Protein AF-A0A9W6SZP9-F1 (afdb_monomer)

Radius of gyration: 27.6 Å; Cα contacts (8 Å, |Δi|>4): 230; chains: 1; bounding box: 62×74×71 Å

Structure (mmCIF, N/CA/C/O backbone):
data_AF-A0A9W6SZP9-F1
#
_entry.id   AF-A0A9W6SZP9-F1
#
loop_
_atom_site.group_PDB
_atom_site.id
_atom_site.type_symbol
_atom_site.label_atom_id
_atom_site.label_alt_id
_atom_site.label_comp_id
_atom_site.label_asym_id
_atom_site.label_entity_id
_atom_site.label_seq_id
_atom_site.pdbx_PDB_ins_code
_atom_site.Cartn_x
_atom_site.Cartn_y
_atom_site.Cartn_z
_atom_site.occupancy
_atom_site.B_iso_or_equiv
_atom_site.auth_seq_id
_atom_site.auth_comp_id
_atom_site.auth_asym_id
_atom_site.auth_atom_id
_atom_site.pdbx_PDB_model_num
ATOM 1 N N . MET A 1 1 ? 2.655 -2.616 3.407 1.00 93.25 1 MET A N 1
ATOM 2 C CA . MET A 1 1 ? 1.752 -3.014 2.283 1.00 93.25 1 MET A CA 1
ATOM 3 C C . MET A 1 1 ? 2.328 -4.149 1.434 1.00 93.25 1 MET A C 1
ATOM 5 O O . MET A 1 1 ? 1.571 -4.906 0.833 1.00 93.25 1 MET A O 1
ATOM 9 N N . ASP A 1 2 ? 3.652 -4.291 1.386 1.00 94.38 2 ASP A N 1
ATOM 10 C CA . ASP A 1 2 ? 4.351 -5.118 0.396 1.00 94.38 2 ASP A CA 1
ATOM 11 C C . ASP A 1 2 ? 3.980 -6.604 0.374 1.00 94.38 2 ASP A C 1
ATOM 13 O O . ASP A 1 2 ? 3.952 -7.197 -0.705 1.00 94.38 2 ASP A O 1
ATOM 17 N N . GLY A 1 3 ? 3.631 -7.203 1.515 1.00 96.44 3 GLY A N 1
ATOM 18 C CA . GLY A 1 3 ? 3.185 -8.600 1.574 1.00 96.44 3 GLY A CA 1
ATOM 19 C C . GLY A 1 3 ? 1.897 -8.901 0.799 1.00 96.44 3 GLY A C 1
ATOM 20 O O . GLY A 1 3 ? 1.572 -10.066 0.590 1.00 96.44 3 GLY A O 1
ATOM 21 N N . PHE A 1 4 ? 1.187 -7.871 0.334 1.00 97.12 4 PHE A N 1
ATOM 22 C CA . PHE A 1 4 ? -0.009 -7.994 -0.498 1.00 97.12 4 PHE A CA 1
ATOM 23 C C . PHE A 1 4 ? 0.261 -7.807 -1.996 1.00 97.12 4 PHE A C 1
ATOM 25 O O . PHE A 1 4 ? -0.687 -7.738 -2.775 1.00 97.12 4 PHE A O 1
ATOM 32 N N . HIS A 1 5 ? 1.521 -7.738 -2.442 1.00 97.69 5 HIS A N 1
ATOM 33 C CA . HIS A 1 5 ? 1.815 -7.893 -3.870 1.00 97.69 5 HIS A CA 1
ATOM 34 C C . HIS A 1 5 ? 1.239 -9.214 -4.379 1.00 97.69 5 HIS A C 1
ATOM 36 O O . HIS A 1 5 ? 1.388 -10.256 -3.741 1.00 97.69 5 HIS A O 1
ATOM 42 N N . LEU A 1 6 ? 0.663 -9.206 -5.578 1.00 97.69 6 LEU A N 1
ATOM 43 C CA . LEU A 1 6 ? 0.279 -10.450 -6.228 1.00 97.69 6 LEU A CA 1
ATOM 44 C C . LEU A 1 6 ? 1.537 -11.297 -6.497 1.00 97.69 6 LEU A C 1
ATOM 46 O O . LEU A 1 6 ? 2.568 -10.754 -6.930 1.00 97.69 6 LEU A O 1
ATOM 50 N N . PRO A 1 7 ? 1.483 -12.622 -6.262 1.00 97.12 7 PRO A N 1
ATOM 51 C CA . PRO A 1 7 ? 2.589 -13.507 -6.595 1.00 97.12 7 PRO A CA 1
ATOM 52 C C . PRO A 1 7 ? 2.916 -13.460 -8.090 1.00 97.12 7 PRO A C 1
ATOM 54 O O . PRO A 1 7 ? 2.013 -13.350 -8.924 1.00 97.12 7 PRO A O 1
ATOM 57 N N . ILE A 1 8 ? 4.182 -13.655 -8.465 1.00 96.56 8 ILE A N 1
ATOM 58 C CA . ILE A 1 8 ? 4.605 -13.741 -9.873 1.00 96.56 8 ILE A CA 1
ATOM 59 C C . ILE A 1 8 ? 3.805 -14.822 -10.613 1.00 96.56 8 ILE A C 1
ATOM 61 O O . ILE A 1 8 ? 3.437 -14.646 -11.774 1.00 96.56 8 ILE A O 1
ATOM 65 N N . SER A 1 9 ? 3.488 -15.935 -9.946 1.00 97.19 9 SER A N 1
ATOM 66 C CA . SER A 1 9 ? 2.665 -17.016 -10.509 1.00 97.19 9 SER A CA 1
ATOM 67 C C . SER A 1 9 ? 1.237 -16.582 -10.868 1.00 97.19 9 SER A C 1
ATOM 69 O O . SER A 1 9 ? 0.627 -17.183 -11.754 1.00 97.19 9 SER A O 1
ATOM 71 N N . ILE A 1 10 ? 0.714 -15.546 -10.210 1.00 97.81 10 ILE A N 1
ATOM 72 C CA . ILE A 1 10 ? -0.579 -14.929 -10.507 1.00 97.81 10 ILE A CA 1
ATOM 73 C C . ILE A 1 10 ? -0.427 -13.886 -11.612 1.00 97.81 10 ILE A C 1
ATOM 75 O O . ILE A 1 10 ? -1.186 -13.938 -12.576 1.00 97.81 10 ILE A O 1
ATOM 79 N N . LEU A 1 11 ? 0.594 -13.023 -11.551 1.00 97.62 11 LEU A N 1
ATOM 80 C CA . LEU A 1 11 ? 0.880 -12.046 -12.615 1.00 97.62 11 LEU A CA 1
ATOM 81 C C . LEU A 1 11 ? 1.096 -12.725 -13.977 1.00 97.62 11 LEU A C 1
ATOM 83 O O . LEU A 1 11 ? 0.641 -12.230 -15.003 1.00 97.62 11 LEU A O 1
ATOM 87 N N . LYS A 1 12 ? 1.692 -13.924 -13.993 1.00 97.81 12 LYS A N 1
ATOM 88 C CA . LYS A 1 12 ? 1.852 -14.750 -15.204 1.00 97.81 12 LYS A CA 1
ATOM 89 C C . LYS A 1 12 ? 0.540 -15.164 -15.879 1.00 97.81 12 LYS A C 1
ATOM 91 O O . LYS A 1 12 ? 0.569 -15.605 -17.023 1.00 97.81 12 LYS A O 1
ATOM 96 N N . LYS A 1 13 ? -0.591 -15.058 -15.179 1.00 97.94 13 LYS A N 1
ATOM 97 C CA . LYS A 1 13 ? -1.931 -15.391 -15.686 1.00 97.94 13 LYS A CA 1
ATOM 98 C C . LYS A 1 13 ? -2.691 -14.164 -16.198 1.00 97.94 13 LYS A C 1
ATOM 100 O O . LYS A 1 13 ? -3.837 -14.305 -16.616 1.00 97.94 13 LYS A O 1
ATOM 105 N N . PHE A 1 14 ? -2.098 -12.971 -16.127 1.00 97.62 14 PHE A N 1
ATOM 106 C CA . PHE A 1 14 ? -2.724 -11.746 -16.620 1.00 97.62 14 PHE A CA 1
ATOM 107 C C . PHE A 1 14 ? -2.821 -11.779 -18.147 1.00 97.62 14 PHE A C 1
ATOM 109 O O . PHE A 1 14 ? -2.135 -12.555 -18.810 1.00 97.62 14 PHE A O 1
ATOM 116 N N . LYS A 1 15 ? -3.668 -10.914 -18.719 1.00 97.38 15 LYS A N 1
ATOM 117 C CA . LYS A 1 15 ? -3.805 -10.788 -20.180 1.00 97.38 15 LYS A CA 1
ATOM 118 C C . LYS A 1 15 ? -2.477 -10.423 -20.855 1.00 97.38 15 LYS A C 1
ATOM 120 O O . LYS A 1 15 ? -2.210 -10.902 -21.951 1.00 97.38 15 LYS A O 1
ATOM 125 N N . ASP A 1 16 ? -1.673 -9.599 -20.187 1.00 96.94 16 ASP A N 1
ATOM 126 C CA . ASP A 1 16 ? -0.314 -9.234 -20.591 1.00 96.94 16 ASP A CA 1
ATOM 127 C C . ASP A 1 16 ? 0.660 -9.487 -19.421 1.00 96.94 16 ASP A C 1
ATOM 129 O O . ASP A 1 16 ? 0.889 -8.603 -18.588 1.00 96.94 16 ASP A O 1
ATOM 133 N N . PRO A 1 17 ? 1.189 -10.720 -19.305 1.00 97.12 17 PRO A N 1
ATOM 134 C CA . PRO A 1 17 ? 2.093 -11.110 -18.227 1.00 97.12 17 PRO A CA 1
ATOM 135 C C . PRO A 1 17 ? 3.391 -10.308 -18.173 1.00 97.12 17 PRO A C 1
ATOM 137 O O . PRO A 1 17 ? 3.880 -10.000 -17.085 1.00 97.12 17 PRO A O 1
ATOM 140 N N . GLU A 1 18 ? 3.972 -9.997 -19.334 1.00 95.44 18 GLU A N 1
ATOM 141 C CA . GLU A 1 18 ? 5.261 -9.311 -19.417 1.00 95.44 18 GLU A CA 1
ATOM 142 C C . GLU A 1 18 ? 5.134 -7.895 -18.874 1.00 95.44 18 GLU A C 1
ATOM 144 O O . GLU A 1 18 ? 5.922 -7.489 -18.016 1.00 95.44 18 GLU A O 1
ATOM 149 N N . ASN A 1 19 ? 4.089 -7.177 -19.294 1.00 93.81 19 ASN A N 1
ATOM 150 C CA . ASN A 1 19 ? 3.828 -5.843 -18.783 1.00 93.81 19 ASN A CA 1
ATOM 151 C C . ASN A 1 19 ? 3.449 -5.858 -17.294 1.00 93.81 19 ASN A C 1
ATOM 153 O O . ASN A 1 19 ? 3.962 -5.039 -16.538 1.00 93.81 19 ASN A O 1
ATOM 157 N N . ALA A 1 20 ? 2.628 -6.812 -16.835 1.00 95.06 20 ALA A N 1
ATOM 158 C CA . ALA A 1 20 ? 2.246 -6.914 -15.421 1.00 95.06 20 ALA A CA 1
ATOM 159 C C . ALA A 1 20 ? 3.451 -7.162 -14.492 1.00 95.06 20 ALA A C 1
ATOM 161 O O . ALA A 1 20 ? 3.528 -6.603 -13.400 1.00 95.06 20 ALA A O 1
ATOM 162 N N . ILE A 1 21 ? 4.416 -7.981 -14.925 1.00 94.25 21 ILE A N 1
ATOM 163 C CA . ILE A 1 21 ? 5.658 -8.224 -14.176 1.00 94.25 21 ILE A CA 1
ATOM 164 C C . ILE A 1 21 ? 6.590 -7.010 -14.260 1.00 94.25 21 ILE A C 1
ATOM 166 O O . ILE A 1 21 ? 7.218 -6.651 -13.263 1.00 94.25 21 ILE A O 1
ATOM 170 N N . LYS A 1 22 ? 6.682 -6.370 -15.432 1.00 90.81 22 LYS A N 1
ATOM 171 C CA . LYS A 1 22 ? 7.513 -5.177 -15.641 1.00 90.81 22 LYS A CA 1
ATOM 172 C C . LYS A 1 22 ? 7.048 -4.000 -14.784 1.00 90.81 22 LYS A C 1
ATOM 174 O O . LYS A 1 22 ? 7.890 -3.337 -14.187 1.00 90.81 22 LYS A O 1
ATOM 179 N N . MET A 1 23 ? 5.734 -3.798 -14.710 1.00 91.00 23 MET A N 1
ATOM 180 C CA . MET A 1 23 ? 5.064 -2.726 -13.968 1.00 91.00 23 MET A CA 1
ATOM 181 C C . MET A 1 23 ? 4.711 -3.125 -12.531 1.00 91.00 23 MET A C 1
ATOM 183 O O . MET A 1 23 ? 3.866 -2.500 -11.885 1.00 91.00 23 MET A O 1
ATOM 187 N N . ARG A 1 24 ? 5.301 -4.213 -12.022 1.00 93.81 24 ARG A N 1
ATOM 188 C CA . ARG A 1 24 ? 5.023 -4.671 -10.665 1.00 93.81 24 ARG A CA 1
ATOM 189 C C . ARG A 1 24 ? 5.413 -3.589 -9.665 1.00 93.81 24 ARG A C 1
ATOM 191 O O . ARG A 1 24 ? 6.533 -3.081 -9.693 1.00 93.81 24 ARG A O 1
ATOM 198 N N . GLY A 1 25 ? 4.466 -3.268 -8.793 1.00 94.44 25 GLY A N 1
ATOM 199 C CA . GLY A 1 25 ? 4.477 -2.065 -7.972 1.00 94.44 25 GLY A CA 1
ATOM 200 C C . GLY A 1 25 ? 3.326 -1.120 -8.321 1.00 94.44 25 GLY A C 1
ATOM 201 O O . GLY A 1 25 ? 2.953 -0.325 -7.471 1.00 94.44 25 GLY A O 1
ATOM 202 N N . ALA A 1 26 ? 2.697 -1.244 -9.496 1.00 95.81 26 ALA A N 1
ATOM 203 C CA . ALA A 1 26 ? 1.475 -0.515 -9.845 1.00 95.81 26 ALA A CA 1
ATOM 204 C C . ALA A 1 26 ? 0.253 -0.997 -9.041 1.00 95.81 26 ALA A C 1
ATOM 206 O O . ALA A 1 26 ? 0.201 -2.147 -8.600 1.00 95.81 26 ALA A O 1
ATOM 207 N N . THR A 1 27 ? -0.766 -0.144 -8.912 1.00 96.50 27 THR A N 1
ATOM 208 C CA . THR A 1 27 ? -1.987 -0.370 -8.106 1.00 96.50 27 THR A CA 1
ATOM 209 C C . THR A 1 27 ? -2.668 -1.723 -8.344 1.00 96.50 27 THR A C 1
ATOM 211 O O . THR A 1 27 ? -3.073 -2.379 -7.388 1.00 96.50 27 THR A O 1
ATOM 214 N N . HIS A 1 28 ? -2.744 -2.174 -9.599 1.00 95.69 28 HIS A N 1
ATOM 215 C CA . HIS A 1 28 ? -3.386 -3.430 -10.013 1.00 95.69 28 HIS A CA 1
ATOM 216 C C . HIS A 1 28 ? -2.516 -4.686 -9.804 1.00 95.69 28 HIS A C 1
ATOM 218 O O . HIS A 1 28 ? -2.940 -5.800 -10.110 1.00 95.69 28 HIS A O 1
ATOM 224 N N . THR A 1 29 ? -1.281 -4.525 -9.318 1.00 96.94 29 THR A N 1
ATOM 225 C CA . THR A 1 29 ? -0.350 -5.636 -9.039 1.00 96.94 29 THR A CA 1
ATOM 226 C C . THR A 1 29 ? -0.331 -6.045 -7.563 1.00 96.94 29 THR A C 1
ATOM 228 O O . THR A 1 29 ? 0.520 -6.833 -7.146 1.00 96.94 29 THR A O 1
ATOM 231 N N . PHE A 1 30 ? -1.300 -5.554 -6.788 1.00 97.56 30 PHE A N 1
ATOM 232 C CA . PHE A 1 30 ? -1.547 -5.885 -5.386 1.00 97.56 30 PHE A CA 1
ATOM 233 C C . PHE A 1 30 ? -2.937 -6.495 -5.208 1.00 97.56 30 PHE A C 1
ATOM 235 O O . PHE A 1 30 ? -3.866 -6.193 -5.956 1.00 97.56 30 PHE A O 1
ATOM 242 N N . ASP A 1 31 ? -3.099 -7.295 -4.159 1.00 97.56 31 ASP A N 1
ATOM 243 C CA . ASP A 1 31 ? -4.407 -7.686 -3.646 1.00 97.56 31 ASP A CA 1
ATOM 244 C C . ASP A 1 31 ? -4.960 -6.590 -2.721 1.00 97.56 31 ASP A C 1
ATOM 246 O O . ASP A 1 31 ? -4.873 -6.657 -1.492 1.00 97.56 31 ASP A O 1
ATOM 250 N N . ALA A 1 32 ? -5.507 -5.537 -3.331 1.00 97.50 32 ALA A N 1
ATOM 251 C CA . ALA A 1 32 ? -6.084 -4.405 -2.611 1.00 97.50 32 ALA A CA 1
ATOM 252 C C . ALA A 1 32 ? -7.237 -4.828 -1.680 1.00 97.50 32 ALA A C 1
ATOM 254 O O . ALA A 1 32 ? -7.3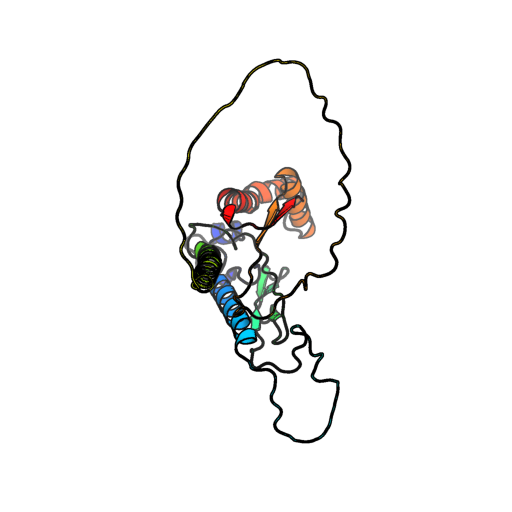76 -4.298 -0.580 1.00 97.50 32 ALA A O 1
ATOM 255 N N . ALA A 1 33 ? -8.034 -5.824 -2.082 1.00 97.44 33 ALA A N 1
ATOM 256 C CA . ALA A 1 33 ? -9.164 -6.301 -1.289 1.00 97.44 33 ALA A CA 1
ATOM 257 C C . ALA A 1 33 ? -8.715 -6.920 0.044 1.00 97.44 33 ALA A C 1
ATOM 259 O O . ALA A 1 33 ? -9.388 -6.735 1.059 1.00 97.44 33 ALA A O 1
ATOM 260 N N . MET A 1 34 ? -7.582 -7.625 0.061 1.00 96.81 34 MET A N 1
ATOM 261 C CA . MET A 1 34 ? -6.996 -8.154 1.295 1.00 96.81 34 MET A CA 1
ATOM 262 C C . MET A 1 34 ? -6.407 -7.059 2.194 1.00 96.81 34 MET A C 1
ATOM 264 O O . MET A 1 34 ? -6.516 -7.166 3.416 1.00 96.81 34 MET A O 1
ATOM 268 N N . VAL A 1 35 ? -5.844 -5.986 1.625 1.00 97.44 35 VAL A N 1
ATOM 269 C CA . VAL A 1 35 ? -5.376 -4.828 2.411 1.00 97.44 35 VAL A CA 1
ATOM 270 C C . VAL A 1 35 ? -6.547 -4.131 3.105 1.00 97.44 35 VAL A C 1
ATOM 272 O O . VAL A 1 35 ? -6.467 -3.859 4.302 1.00 97.44 35 VAL A O 1
ATOM 275 N N . VAL A 1 36 ? -7.648 -3.891 2.384 1.00 97.56 36 VAL A N 1
ATOM 276 C CA . VAL A 1 36 ? -8.866 -3.290 2.954 1.00 97.56 36 VAL A CA 1
ATOM 277 C C . VAL A 1 36 ? -9.444 -4.175 4.058 1.00 97.56 36 VAL A C 1
ATOM 279 O O . VAL A 1 36 ? -9.708 -3.691 5.154 1.00 97.56 36 VAL A O 1
ATOM 282 N N . GLN A 1 37 ? -9.564 -5.485 3.817 1.00 96.69 37 GLN A N 1
ATOM 283 C CA . GLN A 1 37 ? -10.061 -6.422 4.829 1.00 96.69 37 GLN A CA 1
ATOM 284 C C . GLN A 1 37 ? -9.185 -6.449 6.084 1.00 96.69 37 GLN A C 1
ATOM 286 O O . GLN A 1 37 ? -9.714 -6.495 7.193 1.00 96.69 37 GLN A O 1
ATOM 291 N N . LEU A 1 38 ? -7.857 -6.387 5.934 1.00 96.00 38 LEU A N 1
ATOM 292 C CA . LEU A 1 38 ? -6.948 -6.259 7.071 1.00 96.00 38 LEU A CA 1
ATOM 293 C C . LEU A 1 38 ? -7.204 -4.957 7.844 1.00 96.00 38 LEU A C 1
ATOM 295 O O . LEU A 1 38 ? -7.260 -4.985 9.072 1.00 96.00 38 LEU A O 1
ATOM 299 N N . PHE A 1 39 ? -7.347 -3.830 7.143 1.00 96.25 39 PHE A N 1
ATOM 300 C CA . PHE A 1 39 ? -7.613 -2.535 7.766 1.00 96.25 39 PHE A CA 1
ATOM 301 C C . PHE A 1 39 ? -8.924 -2.549 8.562 1.00 96.25 39 PHE A C 1
ATOM 303 O O . PHE A 1 39 ? -8.917 -2.207 9.745 1.00 96.25 39 PHE A O 1
ATOM 310 N N . ASP A 1 40 ? -10.016 -3.016 7.955 1.00 94.00 40 ASP A N 1
ATOM 311 C CA . ASP A 1 40 ? -11.325 -3.108 8.607 1.00 94.00 40 ASP A CA 1
ATOM 312 C C . ASP A 1 40 ? -11.296 -4.060 9.810 1.00 94.00 40 ASP A C 1
ATOM 314 O O . ASP A 1 40 ? -11.835 -3.731 10.868 1.00 94.00 40 ASP A O 1
ATOM 318 N N . PHE A 1 41 ? -10.612 -5.205 9.693 1.00 92.38 41 PHE A N 1
ATOM 319 C CA . PHE A 1 41 ? -10.450 -6.144 10.803 1.00 92.38 41 PHE A CA 1
ATOM 320 C C . PHE A 1 41 ? -9.691 -5.509 11.974 1.00 92.38 41 PHE A C 1
ATOM 322 O O . PHE A 1 41 ? -10.138 -5.592 13.116 1.00 92.38 41 PHE A O 1
ATOM 329 N N . ILE A 1 42 ? -8.568 -4.828 11.715 1.00 92.38 42 ILE A N 1
ATOM 330 C CA . ILE A 1 42 ? -7.820 -4.127 12.767 1.00 92.38 42 ILE A CA 1
ATOM 331 C C . ILE A 1 42 ? -8.681 -3.033 13.404 1.00 92.38 42 ILE A C 1
ATOM 333 O O . ILE A 1 42 ? -8.736 -2.948 14.633 1.00 92.38 42 ILE A O 1
ATOM 337 N N . LEU A 1 43 ? -9.408 -2.253 12.604 1.00 90.44 43 LEU A N 1
ATOM 338 C CA . LEU A 1 43 ? -10.302 -1.214 13.105 1.00 90.44 43 LEU A CA 1
ATOM 339 C C . LEU A 1 43 ? -11.395 -1.782 14.025 1.00 90.44 43 LEU A C 1
ATOM 341 O O . LEU A 1 43 ? -11.712 -1.173 15.049 1.00 90.44 43 LEU A O 1
ATOM 345 N N . ASP A 1 44 ? -11.942 -2.953 13.698 1.00 87.06 44 ASP A N 1
ATOM 346 C CA . ASP A 1 44 ? -12.919 -3.655 14.534 1.00 87.06 44 ASP A CA 1
ATOM 347 C C . ASP A 1 44 ? -12.299 -4.134 15.858 1.00 87.06 44 ASP A C 1
ATOM 349 O O . ASP A 1 44 ? -12.852 -3.892 16.934 1.00 87.06 44 ASP A O 1
ATOM 353 N N . THR A 1 45 ? -11.073 -4.677 15.831 1.00 84.94 45 THR A N 1
ATOM 354 C CA . THR A 1 45 ? -10.364 -5.050 17.074 1.00 84.94 45 THR A CA 1
ATOM 355 C C . THR A 1 45 ? -10.066 -3.854 17.983 1.00 84.94 45 THR A C 1
ATOM 357 O O . THR A 1 45 ? -9.985 -4.011 19.202 1.00 84.94 45 THR A O 1
ATOM 360 N N . CYS A 1 46 ? -9.954 -2.638 17.437 1.00 81.38 46 CYS A N 1
ATOM 361 C CA . CYS A 1 46 ? -9.811 -1.432 18.250 1.00 81.38 46 CYS A CA 1
ATOM 362 C C . CYS A 1 46 ? -11.090 -1.118 19.048 1.00 81.38 46 CYS A C 1
ATOM 364 O O . CYS A 1 46 ? -10.990 -0.617 20.170 1.00 81.38 46 CYS A O 1
ATOM 366 N N . ARG A 1 47 ? -12.274 -1.471 18.524 1.00 73.19 47 ARG A N 1
ATOM 367 C CA . ARG A 1 47 ? -13.567 -1.313 19.220 1.00 73.19 47 ARG A CA 1
ATOM 368 C C . ARG A 1 47 ? -13.708 -2.288 20.390 1.00 73.19 47 ARG A C 1
ATOM 370 O O . ARG A 1 47 ? -14.259 -1.925 21.421 1.00 73.19 47 ARG A O 1
ATOM 377 N N . TYR A 1 48 ? -13.121 -3.482 20.282 1.00 57.38 48 TYR A N 1
ATOM 378 C CA . TYR A 1 48 ? -13.155 -4.506 21.335 1.00 57.38 48 TYR A CA 1
ATOM 379 C C . TYR A 1 48 ? -12.598 -4.019 22.687 1.00 57.38 48 TYR A C 1
ATOM 381 O O . TYR A 1 48 ? -13.058 -4.434 23.748 1.00 57.38 48 TYR A O 1
ATOM 389 N N . THR A 1 49 ? -11.616 -3.111 22.679 1.00 54.69 49 THR A N 1
ATOM 390 C CA . THR A 1 49 ? -11.008 -2.597 23.922 1.00 54.69 49 THR A CA 1
ATOM 391 C C . THR A 1 49 ? -11.916 -1.666 24.737 1.00 54.69 49 THR A C 1
ATOM 393 O O . THR A 1 49 ? -11.536 -1.266 25.835 1.00 54.69 49 THR A O 1
ATOM 396 N N . VAL A 1 50 ? -13.102 -1.336 24.220 1.00 52.41 50 VAL A N 1
ATOM 397 C CA . VAL A 1 50 ? -14.039 -0.355 24.791 1.00 52.41 50 VAL A CA 1
ATOM 398 C C . VAL A 1 50 ? -15.133 -1.000 25.626 1.00 52.41 50 VAL A C 1
ATOM 400 O O . VAL A 1 50 ? -15.545 -0.431 26.633 1.00 52.41 50 VAL A O 1
ATOM 403 N N . ASP A 1 51 ? -15.573 -2.194 25.233 1.00 48.84 51 ASP A N 1
ATOM 404 C CA . ASP A 1 51 ? -16.781 -2.817 25.784 1.00 48.84 51 ASP A CA 1
ATOM 405 C C . ASP A 1 51 ? -16.494 -3.781 26.948 1.00 48.84 51 ASP A C 1
ATOM 407 O O . ASP A 1 51 ? -17.417 -4.352 27.529 1.00 48.84 51 ASP A O 1
ATOM 411 N N . GLN A 1 52 ? -15.224 -3.964 27.325 1.00 47.50 52 GLN A N 1
ATOM 412 C CA . GLN A 1 52 ? -14.850 -4.781 28.480 1.00 47.50 52 GLN A CA 1
ATOM 413 C C . GLN A 1 52 ? -14.972 -3.955 29.774 1.00 47.50 52 GLN A C 1
ATOM 415 O O . GLN A 1 52 ? -14.198 -3.010 29.964 1.00 47.50 52 GLN A O 1
ATOM 420 N N . PRO A 1 53 ? -15.892 -4.292 30.701 1.00 44.47 53 PRO A N 1
ATOM 421 C CA . PRO A 1 53 ? -15.853 -3.723 32.040 1.00 44.47 53 PRO A CA 1
ATOM 422 C C . PRO A 1 53 ? -14.519 -4.094 32.700 1.00 44.47 53 PRO A C 1
ATOM 424 O O . PRO A 1 53 ? -13.980 -5.179 32.470 1.00 44.47 53 PRO A O 1
ATOM 427 N N . ALA A 1 54 ? -13.978 -3.192 33.526 1.00 43.38 54 ALA A N 1
ATOM 428 C CA . ALA A 1 54 ? -12.791 -3.472 34.332 1.00 43.38 54 ALA A CA 1
ATOM 429 C C . ALA A 1 54 ? -12.925 -4.860 34.991 1.00 43.38 54 ALA A C 1
ATOM 431 O O . ALA A 1 54 ? -14.021 -5.184 35.454 1.00 43.38 54 ALA A O 1
ATOM 432 N N . PRO A 1 55 ? -11.866 -5.690 35.026 1.00 40.28 55 PRO A N 1
ATOM 433 C CA . PRO A 1 55 ? -11.978 -7.078 35.453 1.00 40.28 55 PRO A CA 1
ATOM 434 C C . PRO A 1 55 ? -12.542 -7.155 36.875 1.00 40.28 55 PRO A C 1
ATOM 436 O O . PRO A 1 55 ? -11.837 -6.929 37.857 1.00 40.28 55 PRO A O 1
ATOM 439 N N . THR A 1 56 ? -13.827 -7.491 36.993 1.00 38.41 56 THR A N 1
ATOM 440 C CA . THR A 1 56 ? -14.464 -7.800 38.270 1.00 38.41 56 THR A CA 1
ATOM 441 C C . THR A 1 56 ? -14.058 -9.214 38.645 1.00 38.41 56 THR A C 1
ATOM 443 O O . THR A 1 56 ? -14.751 -10.188 38.349 1.00 38.41 56 THR A O 1
ATOM 446 N N . THR A 1 57 ? -12.895 -9.355 39.276 1.00 37.78 57 THR A N 1
ATOM 447 C CA . THR A 1 57 ? -12.567 -10.591 39.982 1.00 37.78 57 THR A CA 1
ATOM 448 C C . THR A 1 57 ? -13.463 -10.683 41.211 1.00 37.78 57 THR A C 1
ATOM 450 O O . THR A 1 57 ? -13.148 -10.126 42.262 1.00 37.78 57 THR A O 1
ATOM 453 N N . ASN A 1 58 ? -14.578 -11.403 41.078 1.00 41.53 58 ASN A N 1
ATOM 454 C CA . ASN A 1 58 ? -15.311 -11.962 42.208 1.00 41.53 58 ASN A CA 1
ATOM 455 C C . ASN A 1 58 ? -14.454 -13.052 42.861 1.00 41.53 58 ASN A C 1
ATOM 457 O O . ASN A 1 58 ? -14.654 -14.240 42.642 1.00 41.53 58 ASN A O 1
ATOM 461 N N . THR A 1 59 ? -13.490 -12.627 43.666 1.00 40.75 59 THR A N 1
ATOM 462 C CA . THR A 1 59 ? -12.951 -13.407 44.778 1.00 40.75 59 THR A CA 1
ATOM 463 C C . THR A 1 59 ? -12.577 -12.408 45.853 1.00 40.75 59 THR A C 1
ATOM 465 O O . THR A 1 59 ? -11.593 -11.680 45.729 1.00 40.75 59 THR A O 1
ATOM 468 N N . GLU A 1 60 ? -13.397 -12.360 46.898 1.00 46.50 60 GLU A N 1
ATOM 469 C CA . GLU A 1 60 ? -13.070 -11.713 48.158 1.00 46.50 60 GLU A CA 1
ATOM 470 C C . GLU A 1 60 ? -11.769 -12.312 48.697 1.00 46.50 60 GLU A C 1
ATOM 472 O O . GLU A 1 60 ? -11.740 -13.362 49.330 1.00 46.50 60 GLU A O 1
ATOM 477 N N . THR A 1 61 ? -10.644 -11.670 48.415 1.00 38.00 61 THR A N 1
ATOM 478 C CA . THR A 1 61 ? -9.455 -11.762 49.258 1.00 38.00 61 THR A CA 1
ATOM 479 C C . THR A 1 61 ? -8.577 -10.559 48.974 1.00 38.00 61 THR A C 1
ATOM 481 O O . THR A 1 61 ? -8.109 -10.326 47.865 1.00 38.00 61 THR A O 1
ATOM 484 N N . LYS A 1 62 ? -8.402 -9.763 50.025 1.00 45.47 62 LYS A N 1
ATOM 485 C CA . LYS A 1 62 ? -7.582 -8.558 50.103 1.00 45.47 62 LYS A CA 1
ATOM 486 C C . LYS A 1 62 ? -6.255 -8.696 49.332 1.00 45.47 62 LYS A C 1
ATOM 488 O O . LYS A 1 62 ? -5.302 -9.276 49.842 1.00 45.47 62 LYS A O 1
ATOM 493 N N . LYS A 1 63 ? -6.168 -8.059 48.163 1.00 39.88 63 LYS A N 1
ATOM 494 C CA . LYS A 1 63 ? -4.934 -7.462 47.632 1.00 39.88 63 LYS A CA 1
ATOM 495 C C . LYS A 1 63 ? -5.230 -6.026 47.221 1.00 39.88 63 LYS A C 1
ATOM 497 O O . LYS A 1 63 ? -5.513 -5.698 46.077 1.00 39.88 63 LYS A O 1
ATOM 502 N N . SER A 1 64 ? -5.222 -5.184 48.242 1.00 41.25 64 SER A N 1
ATOM 503 C CA . SER A 1 64 ? -5.234 -3.734 48.157 1.00 41.25 64 SER A CA 1
ATOM 504 C C . SER A 1 64 ? -4.049 -3.209 47.334 1.00 41.25 64 SER A C 1
ATOM 506 O O . SER A 1 64 ? -2.921 -3.645 47.548 1.00 41.25 64 SER A O 1
ATOM 508 N N . ALA A 1 65 ? -4.335 -2.213 46.490 1.00 43.69 65 ALA A N 1
ATOM 509 C CA . ALA A 1 65 ? -3.428 -1.232 45.871 1.00 43.69 65 ALA A CA 1
ATOM 510 C C . ALA A 1 65 ? -2.793 -1.508 44.488 1.00 43.69 65 ALA A C 1
ATOM 512 O O . ALA A 1 65 ? -2.319 -0.549 43.889 1.00 43.69 65 ALA A O 1
ATOM 513 N N . GLU A 1 66 ? -2.855 -2.710 43.905 1.00 44.72 66 GLU A N 1
ATOM 514 C CA . GLU A 1 66 ? -2.325 -2.941 42.534 1.00 44.72 66 GLU A CA 1
ATOM 515 C C . GLU A 1 66 ? -3.387 -2.870 41.418 1.00 44.72 66 GLU A C 1
ATOM 517 O O . GLU A 1 66 ? -3.054 -2.729 40.246 1.00 44.72 66 GLU A O 1
ATOM 522 N N . GLN A 1 67 ? -4.679 -2.913 41.759 1.00 43.41 67 GLN A N 1
ATOM 523 C CA . GLN A 1 67 ? -5.780 -2.882 40.780 1.00 43.41 67 GLN A CA 1
ATOM 524 C C . GLN A 1 67 ? -6.193 -1.470 40.325 1.00 43.41 67 GLN A C 1
ATOM 526 O O . GLN A 1 67 ? -6.939 -1.341 39.362 1.00 43.41 67 GLN A O 1
ATOM 531 N N . ALA A 1 68 ? -5.693 -0.409 40.968 1.00 44.28 68 ALA A N 1
ATOM 532 C CA . ALA A 1 68 ? -6.010 0.980 40.610 1.00 44.28 68 ALA A CA 1
ATOM 533 C C . ALA A 1 68 ? -5.065 1.581 39.551 1.00 44.28 68 ALA A C 1
ATOM 535 O O . ALA A 1 68 ? -5.219 2.740 39.176 1.00 44.28 68 ALA A O 1
ATOM 536 N N . THR A 1 69 ? -4.069 0.823 39.091 1.00 46.81 69 THR A N 1
ATOM 537 C CA . THR A 1 69 ? -2.983 1.349 38.259 1.00 46.81 69 THR A CA 1
ATOM 538 C C . THR A 1 69 ? -2.816 0.625 36.944 1.00 46.81 69 THR A C 1
ATOM 540 O O . THR A 1 69 ? -1.859 0.963 36.263 1.00 46.81 69 THR A O 1
ATOM 543 N N . ASN A 1 70 ? -3.677 -0.332 36.558 1.00 46.44 70 ASN A N 1
ATOM 544 C CA . ASN A 1 70 ? -3.498 -0.985 35.265 1.00 46.44 70 ASN A CA 1
ATOM 545 C C . ASN A 1 70 ? -3.816 0.024 34.162 1.00 46.44 70 ASN A C 1
ATOM 547 O O . ASN A 1 70 ? -4.990 0.322 33.925 1.00 46.44 70 ASN A O 1
ATOM 551 N N . PRO A 1 71 ? -2.798 0.618 33.530 1.00 59.06 71 PRO A N 1
ATOM 552 C CA . PRO A 1 71 ? -3.084 1.654 32.582 1.00 59.06 71 PRO A CA 1
ATOM 553 C C . PRO A 1 71 ? -3.681 1.013 31.334 1.00 59.06 71 PRO A C 1
ATOM 555 O O . PRO A 1 71 ? -3.352 -0.128 31.007 1.00 59.06 71 PRO A O 1
ATOM 558 N N . TYR A 1 72 ? -4.519 1.748 30.603 1.00 56.38 72 TYR A N 1
ATOM 559 C CA . TYR A 1 72 ? -5.194 1.216 29.419 1.00 56.38 72 TYR A CA 1
ATOM 560 C C . TYR A 1 72 ? -4.239 0.523 28.438 1.00 56.38 72 TYR A C 1
ATOM 562 O O . TYR A 1 72 ? -4.689 -0.351 27.715 1.00 56.38 72 TYR A O 1
ATOM 570 N N . TRP A 1 73 ? -2.942 0.861 28.419 1.00 63.62 73 TRP A N 1
ATOM 571 C CA . TRP A 1 73 ? -1.899 0.254 27.582 1.00 63.62 73 TRP A CA 1
ATOM 572 C C . TRP A 1 73 ? -1.332 -1.097 28.057 1.00 63.62 73 TRP A C 1
ATOM 574 O O . TRP A 1 73 ? -0.539 -1.685 27.324 1.00 63.62 73 TRP A O 1
ATOM 584 N N . LYS A 1 74 ? -1.717 -1.621 29.226 1.00 59.72 74 LYS A N 1
ATOM 585 C CA . LYS A 1 74 ? -1.220 -2.905 29.739 1.00 59.72 74 LYS A CA 1
ATOM 586 C C . LYS A 1 74 ? -2.353 -3.934 29.794 1.00 59.72 74 LYS A C 1
ATOM 588 O O . LYS A 1 74 ? -3.197 -3.952 30.687 1.00 59.72 74 LYS A O 1
ATOM 593 N N . LEU A 1 75 ? -2.375 -4.787 28.775 1.00 65.31 75 LEU A N 1
ATOM 594 C CA . LEU A 1 75 ? -3.318 -5.892 28.648 1.00 65.31 75 LEU A CA 1
ATOM 595 C C . LEU A 1 75 ? -2.554 -7.198 28.869 1.00 65.31 75 LEU A C 1
ATOM 597 O O . LEU A 1 75 ? -1.791 -7.619 28.006 1.00 65.31 75 LEU A O 1
ATOM 601 N N . ASP A 1 76 ? -2.747 -7.827 30.028 1.00 62.38 76 ASP A N 1
ATOM 602 C CA . ASP A 1 76 ? -2.065 -9.087 30.356 1.00 62.38 76 ASP A CA 1
ATOM 603 C C . ASP A 1 76 ? -2.798 -10.311 29.760 1.00 62.38 76 ASP A C 1
ATOM 605 O O . ASP A 1 76 ? -2.193 -11.364 29.556 1.00 62.38 76 ASP A O 1
ATOM 609 N N . LYS A 1 77 ? -4.102 -10.178 29.451 1.00 66.06 77 LYS A N 1
ATOM 610 C CA . LYS A 1 77 ? -4.939 -11.177 28.760 1.00 66.06 77 LYS A CA 1
ATOM 611 C C . LYS A 1 77 ? -5.994 -10.483 27.899 1.00 66.06 77 LYS A C 1
ATOM 613 O O . LYS A 1 77 ? -6.655 -9.559 28.362 1.00 66.06 77 LYS A O 1
ATOM 618 N N . THR A 1 78 ? -6.173 -10.950 26.669 1.00 71.88 78 THR A N 1
ATOM 619 C CA . THR A 1 78 ? -7.154 -10.425 25.707 1.00 71.88 78 THR A CA 1
ATOM 620 C C . THR A 1 78 ? -7.766 -11.582 24.924 1.00 71.88 78 THR A C 1
ATOM 622 O O . THR A 1 78 ? -7.044 -12.522 24.596 1.00 71.88 78 THR A O 1
ATOM 625 N N . GLU A 1 79 ? -9.042 -11.490 24.550 1.00 77.62 79 GLU A N 1
ATOM 626 C CA . GLU A 1 79 ? -9.674 -12.451 23.622 1.00 77.62 79 GLU A CA 1
ATOM 627 C C . GLU A 1 79 ? -9.428 -12.092 22.147 1.00 77.62 79 GLU A C 1
ATOM 629 O O . GLU A 1 79 ? -9.794 -12.847 21.252 1.00 77.62 79 GLU A O 1
ATOM 634 N N . ILE A 1 80 ? -8.766 -10.956 21.889 1.00 81.38 80 ILE A N 1
ATOM 635 C CA . ILE A 1 80 ? -8.351 -10.551 20.545 1.00 81.38 80 ILE A CA 1
ATOM 636 C C . ILE A 1 80 ? -7.414 -11.632 19.977 1.00 81.38 80 ILE A C 1
ATOM 638 O O . ILE A 1 80 ? -6.410 -11.965 20.616 1.00 81.38 80 ILE A O 1
ATOM 642 N N . PRO A 1 81 ? -7.702 -12.198 18.794 1.00 84.00 81 PRO A N 1
ATOM 643 C CA . PRO A 1 81 ? -6.839 -13.203 18.193 1.00 84.00 81 PRO A CA 1
ATOM 644 C C . PRO A 1 81 ? -5.503 -12.592 17.755 1.00 84.00 81 PRO A C 1
ATOM 646 O O . PRO A 1 81 ? -5.404 -11.410 17.428 1.00 84.00 81 PRO A O 1
ATOM 649 N N . ARG A 1 82 ? -4.455 -13.420 17.701 1.00 89.31 82 ARG A N 1
ATOM 650 C CA . ARG A 1 82 ? -3.217 -13.035 17.012 1.00 89.31 82 ARG A CA 1
ATOM 651 C C . ARG A 1 82 ? -3.466 -13.077 15.511 1.00 89.31 82 ARG A C 1
ATOM 653 O O . ARG A 1 82 ? -3.986 -14.073 15.012 1.00 89.31 82 ARG A O 1
ATOM 660 N N . LEU A 1 83 ? -3.041 -12.040 14.803 1.00 91.12 83 LEU A N 1
ATOM 661 C CA . LEU A 1 83 ? -3.194 -11.949 13.358 1.00 91.12 83 LEU A CA 1
ATOM 662 C C . LEU A 1 83 ? -1.830 -12.035 12.685 1.00 91.12 83 LEU A C 1
ATOM 664 O O . LEU A 1 83 ? -0.915 -11.294 13.033 1.00 91.12 83 LEU A O 1
ATOM 668 N N . SER A 1 84 ? -1.691 -12.940 11.722 1.00 93.12 84 SER A N 1
ATOM 669 C CA . SER A 1 84 ? -0.507 -12.991 10.872 1.00 93.12 84 SER A CA 1
ATOM 670 C C . SER A 1 84 ? -0.795 -12.293 9.551 1.00 93.12 84 SER A C 1
ATOM 672 O O . SER A 1 84 ? -1.764 -12.621 8.870 1.00 93.12 84 SER A O 1
ATOM 674 N N . VAL A 1 85 ? 0.052 -11.330 9.208 1.00 94.75 85 VAL A N 1
ATOM 675 C CA . VAL A 1 85 ? -0.002 -10.551 7.971 1.00 94.75 85 VAL A CA 1
ATOM 676 C C . VAL A 1 85 ? 1.107 -11.061 7.047 1.00 94.75 85 VAL A C 1
ATOM 678 O O . VAL A 1 85 ? 2.209 -11.315 7.536 1.00 94.75 85 VAL A O 1
ATOM 681 N N . PRO A 1 86 ? 0.858 -11.267 5.741 1.00 95.69 86 PRO A N 1
ATOM 682 C CA . PRO A 1 86 ? 1.910 -11.673 4.815 1.00 95.69 86 PRO A CA 1
ATOM 683 C C . PRO A 1 86 ? 3.019 -10.617 4.736 1.00 95.69 86 PRO A C 1
ATOM 685 O O . PRO A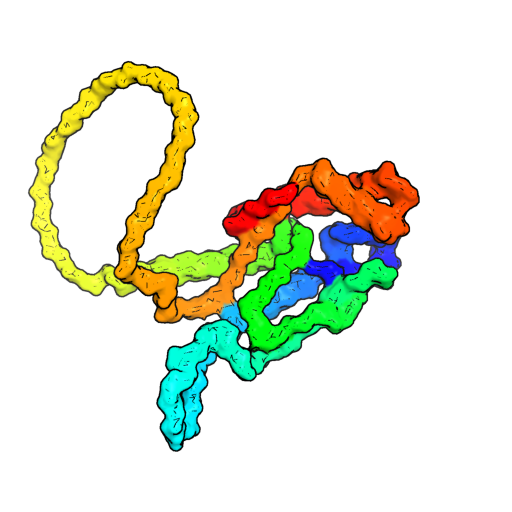 1 86 ? 2.785 -9.429 4.954 1.00 95.69 86 PRO A O 1
ATOM 688 N N . ASP A 1 87 ? 4.225 -11.061 4.399 1.00 93.62 87 ASP A N 1
ATOM 689 C CA . ASP A 1 87 ? 5.385 -10.195 4.152 1.00 93.62 87 ASP A CA 1
ATOM 690 C C . ASP A 1 87 ? 5.894 -10.400 2.720 1.00 93.62 87 ASP A C 1
ATOM 692 O O . ASP A 1 87 ? 5.385 -11.261 2.002 1.00 93.62 87 ASP A O 1
ATOM 696 N N . PHE A 1 88 ? 6.871 -9.616 2.277 1.00 93.81 88 PHE A N 1
ATOM 697 C CA . PHE A 1 88 ? 7.462 -9.715 0.951 1.00 93.81 88 PHE A CA 1
ATOM 698 C C . PHE A 1 88 ? 8.919 -10.164 1.020 1.00 93.81 88 PHE A C 1
ATOM 700 O O . PHE A 1 88 ? 9.792 -9.488 1.562 1.00 93.81 88 PHE A O 1
ATOM 707 N N . ASN A 1 89 ? 9.228 -11.295 0.392 1.00 91.25 89 ASN A N 1
ATOM 708 C CA . ASN A 1 89 ? 10.597 -11.776 0.329 1.00 91.25 89 ASN A CA 1
ATOM 709 C C . ASN A 1 89 ? 11.333 -11.139 -0.857 1.00 91.25 89 ASN A C 1
ATOM 711 O O . ASN A 1 89 ? 11.110 -11.497 -2.014 1.00 91.25 89 ASN A O 1
ATOM 715 N N . HIS A 1 90 ? 12.270 -10.230 -0.578 1.00 84.38 90 HIS A N 1
ATOM 716 C CA . HIS A 1 90 ? 13.039 -9.529 -1.614 1.00 84.38 90 HIS A CA 1
ATOM 717 C C . HIS A 1 90 ? 14.016 -10.409 -2.409 1.00 84.38 90 HIS A C 1
ATOM 719 O O . HIS A 1 90 ? 14.443 -9.980 -3.485 1.00 84.38 90 HIS A O 1
ATOM 725 N N . ALA A 1 91 ? 14.375 -11.600 -1.918 1.00 86.50 91 ALA A N 1
ATOM 726 C CA . ALA A 1 91 ? 15.210 -12.555 -2.648 1.00 86.50 91 ALA A CA 1
ATOM 727 C C . ALA A 1 91 ? 14.369 -13.393 -3.620 1.00 86.50 91 ALA A C 1
ATOM 729 O O . ALA A 1 91 ? 14.733 -13.532 -4.784 1.00 86.50 91 ALA A O 1
ATOM 730 N N . LEU A 1 92 ? 13.214 -13.889 -3.161 1.00 87.62 92 LEU A N 1
ATOM 731 C CA . LEU A 1 92 ? 12.255 -14.617 -4.001 1.00 87.62 92 LEU A CA 1
ATOM 732 C C . LEU A 1 92 ? 11.467 -13.690 -4.931 1.00 87.62 92 LEU A C 1
ATOM 734 O O . LEU A 1 92 ? 10.892 -14.154 -5.911 1.00 87.62 92 LEU A O 1
ATOM 738 N N . LYS A 1 93 ? 11.448 -12.387 -4.618 1.00 89.19 93 LYS A N 1
ATOM 739 C CA . LYS A 1 93 ? 10.567 -11.391 -5.228 1.00 89.19 93 LYS A CA 1
ATOM 740 C C . LYS A 1 93 ? 9.121 -11.872 -5.169 1.00 89.19 93 LYS A C 1
ATOM 742 O O . LYS A 1 93 ? 8.443 -11.847 -6.182 1.00 89.19 93 LYS A O 1
ATOM 747 N N . ASP A 1 94 ? 8.645 -12.344 -4.026 1.00 95.19 94 ASP A N 1
ATOM 748 C CA . ASP A 1 94 ? 7.262 -12.806 -3.893 1.00 95.19 94 ASP A CA 1
ATOM 749 C C . ASP A 1 94 ? 6.755 -12.677 -2.455 1.00 95.19 94 ASP A C 1
ATOM 751 O O . ASP A 1 94 ? 7.566 -12.682 -1.521 1.00 95.19 94 ASP A O 1
ATOM 755 N N . PRO A 1 95 ? 5.427 -12.550 -2.266 1.00 95.94 95 PRO A N 1
ATOM 756 C CA . PRO A 1 95 ? 4.841 -12.542 -0.938 1.00 95.94 95 PRO A CA 1
ATOM 757 C C . PRO A 1 95 ? 5.050 -13.897 -0.255 1.00 95.94 95 PRO A C 1
ATOM 759 O O . PRO A 1 95 ? 4.999 -14.956 -0.886 1.00 95.94 95 PRO A O 1
ATOM 762 N N . THR A 1 96 ? 5.255 -13.868 1.055 1.00 93.31 96 THR A N 1
ATOM 763 C CA . THR A 1 96 ? 5.402 -15.056 1.893 1.00 93.31 96 THR A CA 1
ATOM 764 C C . THR A 1 96 ? 4.334 -15.084 2.978 1.00 93.31 96 THR A C 1
ATOM 766 O O . THR A 1 96 ? 4.081 -14.054 3.614 1.00 93.31 96 THR A O 1
ATOM 769 N N . PRO A 1 97 ? 3.721 -16.255 3.238 1.00 88.12 97 PRO A N 1
ATOM 770 C CA . PRO A 1 97 ? 2.842 -16.407 4.387 1.00 88.12 97 PRO A CA 1
ATOM 771 C C . PRO A 1 97 ? 3.644 -16.251 5.685 1.00 88.12 97 PRO A C 1
ATOM 773 O O . PRO A 1 97 ? 4.858 -16.456 5.700 1.00 88.12 97 PRO A O 1
ATOM 776 N N . ASN A 1 98 ? 2.948 -15.972 6.786 1.00 81.56 98 ASN A N 1
ATOM 777 C CA . ASN A 1 98 ? 3.530 -15.882 8.130 1.00 81.56 98 ASN A CA 1
ATOM 778 C C . ASN A 1 98 ? 4.544 -14.741 8.314 1.00 81.56 98 ASN A C 1
ATOM 780 O O . ASN A 1 98 ? 5.592 -14.935 8.927 1.00 81.56 98 ASN A O 1
ATOM 784 N N . GLY A 1 99 ? 4.227 -13.566 7.774 1.00 87.12 99 GLY A N 1
ATOM 785 C CA . GLY A 1 99 ? 5.022 -12.354 7.922 1.00 87.12 99 GLY A CA 1
ATOM 786 C C . GLY A 1 99 ? 4.875 -11.704 9.299 1.00 87.12 99 GLY A C 1
ATOM 787 O O . GLY A 1 99 ? 5.068 -12.332 10.342 1.00 87.12 99 GLY A O 1
ATOM 788 N N . THR A 1 100 ? 4.520 -10.419 9.326 1.00 91.12 100 THR A N 1
ATOM 789 C CA . THR A 1 100 ? 4.346 -9.675 10.579 1.00 91.12 100 THR A CA 1
ATOM 790 C C . THR A 1 100 ? 3.230 -10.273 11.436 1.00 91.12 100 THR A C 1
ATOM 792 O O . THR A 1 100 ? 2.102 -10.474 10.986 1.00 91.12 100 THR A O 1
ATOM 795 N N . LEU A 1 101 ? 3.534 -10.535 12.708 1.00 93.56 101 LEU A N 1
ATOM 796 C CA . LEU A 1 101 ? 2.572 -11.040 13.681 1.00 93.56 101 LEU A CA 1
ATOM 797 C C . LEU A 1 101 ? 2.057 -9.890 14.547 1.00 93.56 101 LEU A C 1
ATOM 799 O O . LEU A 1 101 ? 2.789 -9.346 15.373 1.00 93.56 101 LEU A O 1
ATOM 803 N N . ILE A 1 102 ? 0.782 -9.558 14.392 1.00 92.56 102 ILE A N 1
ATOM 804 C CA . ILE A 1 102 ? 0.083 -8.602 15.243 1.00 92.56 102 ILE A CA 1
ATOM 805 C C . ILE A 1 102 ? -0.399 -9.364 16.476 1.00 92.56 102 ILE A C 1
ATOM 807 O O . ILE A 1 102 ? -1.227 -10.277 16.405 1.00 92.56 102 ILE A O 1
ATOM 811 N N . GLY A 1 103 ? 0.210 -9.039 17.615 1.00 89.56 103 GLY A N 1
ATOM 812 C CA . GLY A 1 103 ? -0.124 -9.636 18.897 1.00 89.56 103 GLY A CA 1
ATOM 813 C C . GLY A 1 103 ? -1.441 -9.092 19.429 1.00 89.56 103 GLY A C 1
ATOM 814 O O . GLY A 1 103 ? -1.823 -7.959 19.161 1.00 89.56 103 GLY A O 1
ATOM 815 N N . SER A 1 104 ? -2.099 -9.881 20.266 1.00 85.88 104 SER A N 1
ATOM 816 C CA . SER A 1 104 ? -3.355 -9.491 20.903 1.00 85.88 104 SER A CA 1
ATOM 817 C C . SER A 1 104 ? -3.206 -8.316 21.888 1.00 85.88 104 SER A C 1
ATOM 819 O O . SER A 1 104 ? -4.178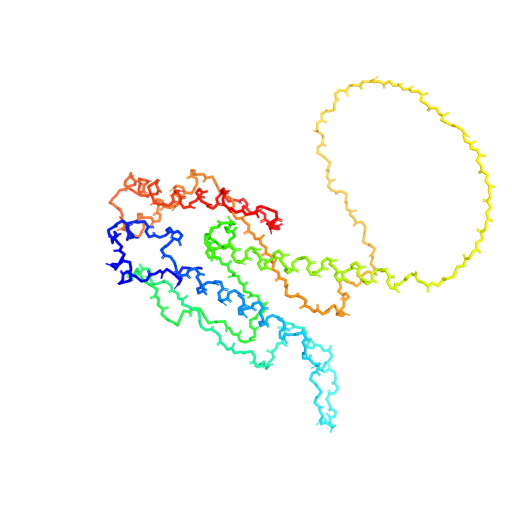 -7.669 22.259 1.00 85.88 104 SER A O 1
ATOM 821 N N . THR A 1 105 ? -1.967 -8.017 22.290 1.00 83.38 105 THR A N 1
ATOM 822 C CA . THR A 1 105 ? -1.588 -6.876 23.131 1.00 83.38 105 THR A CA 1
ATOM 823 C C . THR A 1 105 ? -1.071 -5.680 22.323 1.00 83.38 105 THR A C 1
ATOM 825 O O . THR A 1 105 ? -0.671 -4.680 22.917 1.00 83.38 105 THR A O 1
ATOM 828 N N . THR A 1 106 ? -1.028 -5.762 20.987 1.00 88.00 106 THR A N 1
ATOM 829 C CA . THR A 1 106 ? -0.588 -4.656 20.126 1.00 88.00 106 THR A CA 1
ATOM 830 C C . THR A 1 106 ? -1.605 -3.518 20.183 1.00 88.00 106 THR A C 1
ATOM 832 O O . THR A 1 106 ? -2.794 -3.729 19.970 1.00 88.00 106 THR A O 1
ATOM 835 N N . ARG A 1 107 ? -1.139 -2.300 20.487 1.00 83.75 107 ARG A N 1
ATOM 836 C CA . ARG A 1 107 ? -2.004 -1.118 20.690 1.00 83.75 107 ARG A CA 1
ATOM 837 C C . ARG A 1 107 ? -1.889 -0.050 19.621 1.00 83.75 107 ARG A C 1
ATOM 839 O O . ARG A 1 107 ? -2.781 0.777 19.494 1.00 83.75 107 ARG A O 1
ATOM 846 N N . VAL A 1 108 ? -0.794 -0.084 18.879 1.00 88.88 108 VAL A N 1
ATOM 847 C CA . VAL A 1 108 ? -0.536 0.803 17.755 1.00 88.88 108 VAL A CA 1
ATOM 848 C C . VAL A 1 108 ? -0.141 -0.085 16.590 1.00 88.88 108 VAL A C 1
ATOM 850 O O . VAL A 1 108 ? 0.752 -0.923 16.724 1.00 88.88 108 VAL A O 1
ATOM 853 N N . VAL A 1 109 ? -0.829 0.090 15.469 1.00 93.12 109 VAL A N 1
ATOM 854 C CA . VAL A 1 109 ? -0.499 -0.549 14.199 1.00 93.12 109 VAL A CA 1
ATOM 855 C C . VAL A 1 109 ? -0.214 0.569 13.213 1.00 93.12 109 VAL A C 1
ATOM 857 O O . VAL A 1 109 ? -1.038 1.461 13.034 1.00 93.12 109 VAL A O 1
ATOM 860 N N . ILE A 1 110 ? 0.962 0.528 12.596 1.00 95.44 110 ILE A N 1
ATOM 861 C CA . ILE A 1 110 ? 1.336 1.462 11.538 1.00 95.44 110 ILE A CA 1
ATOM 862 C C . ILE A 1 110 ? 1.121 0.738 10.216 1.00 95.44 110 ILE A C 1
ATOM 864 O O . ILE A 1 110 ? 1.807 -0.239 9.920 1.00 95.44 110 ILE A O 1
ATOM 868 N N . PHE A 1 111 ? 0.156 1.218 9.439 1.00 95.69 111 PHE A N 1
ATOM 869 C CA . PHE A 1 111 ? 0.002 0.816 8.050 1.00 95.69 111 PHE A CA 1
ATOM 870 C C . PHE A 1 111 ? 0.866 1.733 7.190 1.00 95.69 111 PHE A C 1
ATOM 872 O O . PHE A 1 111 ? 0.667 2.944 7.172 1.00 95.69 111 PHE A O 1
ATOM 879 N N . GLU A 1 112 ? 1.821 1.150 6.477 1.00 95.88 112 GLU A N 1
ATOM 880 C CA . GLU A 1 112 ? 2.657 1.856 5.509 1.00 95.88 112 GLU A CA 1
ATOM 881 C C . GLU A 1 112 ? 2.459 1.257 4.111 1.00 95.88 112 GLU A C 1
ATOM 883 O O . GLU A 1 112 ? 2.226 0.050 3.968 1.00 95.88 112 GLU A O 1
ATOM 888 N N . GLY A 1 113 ? 2.451 2.110 3.085 1.00 95.56 113 GLY A N 1
ATOM 889 C CA . GLY A 1 113 ? 2.199 1.712 1.703 1.00 95.56 113 GLY A CA 1
ATOM 890 C C . GLY A 1 113 ? 1.841 2.881 0.793 1.00 95.56 113 GLY A C 1
ATOM 891 O O . GLY A 1 113 ? 1.373 3.915 1.260 1.00 95.56 113 GLY A O 1
ATOM 892 N N . LEU A 1 114 ? 2.034 2.692 -0.514 1.00 95.56 114 LEU A N 1
ATOM 893 C CA . LEU A 1 114 ? 1.800 3.728 -1.527 1.00 95.56 114 LEU A CA 1
ATOM 894 C C . LEU A 1 114 ? 0.319 4.114 -1.640 1.00 95.56 114 LEU A C 1
ATOM 896 O O . LEU A 1 114 ? -0.006 5.288 -1.759 1.00 95.56 114 LEU A O 1
ATOM 900 N N . TYR A 1 115 ? -0.584 3.131 -1.604 1.00 97.12 115 TYR A N 1
ATOM 901 C CA . TYR A 1 115 ? -1.947 3.303 -2.124 1.00 97.12 115 TYR A CA 1
ATOM 902 C C . TYR A 1 115 ? -3.047 3.374 -1.064 1.00 97.12 115 TYR A C 1
ATOM 904 O O . TYR A 1 115 ? -4.226 3.409 -1.401 1.00 97.12 115 TYR A O 1
ATOM 912 N N . LEU A 1 116 ? -2.674 3.417 0.217 1.00 96.62 116 LEU A N 1
ATOM 913 C CA . LEU A 1 116 ? -3.611 3.349 1.347 1.00 96.62 116 LEU A CA 1
ATOM 914 C C . LEU A 1 116 ? -4.630 4.496 1.381 1.00 96.62 116 LEU A C 1
ATOM 916 O O . LEU A 1 116 ? -5.683 4.348 1.992 1.00 96.62 116 LEU A O 1
ATOM 920 N N . MET A 1 117 ? -4.303 5.627 0.749 1.00 96.25 117 MET A N 1
ATOM 921 C CA . MET A 1 117 ? -5.113 6.844 0.764 1.00 96.25 117 MET A CA 1
ATOM 922 C C . MET A 1 117 ? -5.576 7.304 -0.626 1.00 96.25 117 MET A C 1
ATOM 924 O O . MET A 1 117 ? -5.999 8.453 -0.761 1.00 96.25 117 MET A O 1
ATOM 928 N N . LEU A 1 118 ? -5.505 6.441 -1.649 1.00 95.81 118 LEU A N 1
ATOM 929 C CA . LEU A 1 118 ? -6.011 6.784 -2.982 1.00 95.81 118 LEU A CA 1
ATOM 930 C C . LEU A 1 118 ? -7.535 6.890 -2.984 1.00 95.81 118 LEU A C 1
ATOM 932 O O . LEU A 1 118 ? -8.227 5.969 -2.565 1.00 95.81 118 LEU A O 1
ATOM 936 N N . ASP A 1 119 ? -8.057 7.988 -3.517 1.00 93.56 119 ASP A N 1
ATOM 937 C CA . ASP A 1 119 ? -9.487 8.257 -3.600 1.00 93.56 119 ASP A CA 1
ATOM 938 C C . ASP A 1 119 ? -10.023 8.035 -5.019 1.00 93.56 119 ASP A C 1
ATOM 940 O O . ASP A 1 119 ? -9.433 8.475 -6.005 1.00 93.56 119 ASP A O 1
ATOM 944 N N . GLY A 1 120 ? -11.163 7.353 -5.126 1.00 88.88 120 GLY A N 1
ATOM 945 C CA . GLY A 1 120 ? -11.840 7.100 -6.400 1.00 88.88 120 GLY A CA 1
ATOM 946 C C . GLY A 1 120 ? -11.189 6.046 -7.307 1.00 88.88 120 GLY A C 1
ATOM 947 O O . GLY A 1 120 ? -11.538 5.983 -8.487 1.00 88.88 120 GLY A O 1
ATOM 948 N N . LEU A 1 121 ? -10.270 5.217 -6.792 1.00 90.94 121 LEU A N 1
ATOM 949 C CA . LEU A 1 121 ? -9.632 4.141 -7.557 1.00 90.94 121 LEU A CA 1
ATOM 950 C C . LEU A 1 121 ? -9.958 2.747 -7.001 1.00 90.94 121 LEU A C 1
ATOM 952 O O . LEU A 1 121 ? -9.312 2.271 -6.068 1.00 90.94 121 LEU A O 1
ATOM 956 N N . GLU A 1 122 ? -10.894 2.058 -7.659 1.00 91.00 122 GLU A N 1
ATOM 957 C CA . GLU A 1 122 ? -11.266 0.660 -7.389 1.00 91.00 122 GLU A CA 1
ATOM 958 C C . GLU A 1 122 ? -11.389 0.350 -5.884 1.00 91.00 122 GLU A C 1
ATOM 960 O O . GLU A 1 122 ? -12.115 1.026 -5.170 1.00 91.00 122 GLU A O 1
ATOM 965 N N . LYS A 1 123 ? -10.679 -0.676 -5.394 1.00 96.06 123 LYS A N 1
ATOM 966 C CA . LYS A 1 123 ? -10.667 -1.089 -3.987 1.00 96.06 123 LYS A CA 1
ATOM 967 C C . LYS A 1 123 ? -9.884 -0.156 -3.070 1.00 96.06 123 LYS A C 1
ATOM 969 O O . LYS A 1 123 ? -10.074 -0.217 -1.861 1.00 96.06 123 LYS A O 1
ATOM 974 N N . TRP A 1 124 ? -9.005 0.684 -3.609 1.00 96.56 124 TRP A N 1
ATOM 975 C CA . TRP A 1 124 ? -8.175 1.564 -2.789 1.00 96.56 124 TRP A CA 1
ATOM 976 C C . TRP A 1 124 ? -8.973 2.704 -2.152 1.00 96.56 124 TRP A C 1
ATOM 978 O O . TRP A 1 124 ? -8.566 3.201 -1.105 1.00 96.56 124 TRP A O 1
ATOM 988 N N . ASP A 1 125 ? -10.142 3.044 -2.707 1.00 96.19 125 ASP A N 1
ATOM 989 C CA . ASP A 1 125 ? -11.022 4.082 -2.161 1.00 96.19 125 ASP A CA 1
ATOM 990 C C . ASP A 1 125 ? -11.737 3.680 -0.855 1.00 96.19 125 ASP A C 1
ATOM 992 O O . ASP A 1 125 ? -12.248 4.538 -0.125 1.00 96.19 125 ASP A O 1
ATOM 996 N N . GLU A 1 126 ? -11.752 2.385 -0.521 1.00 97.50 126 GLU A N 1
ATOM 997 C CA . GLU A 1 126 ? -12.530 1.864 0.601 1.00 97.50 126 GLU A CA 1
ATOM 998 C C . GLU A 1 126 ? -11.934 2.309 1.946 1.00 97.50 126 GLU A C 1
ATOM 1000 O O . GLU A 1 126 ? -12.686 2.706 2.838 1.00 97.50 126 GLU A O 1
ATOM 1005 N N . ILE A 1 127 ? -10.600 2.361 2.076 1.00 96.69 127 ILE A N 1
ATOM 1006 C CA . ILE A 1 127 ? -9.926 2.849 3.296 1.00 96.69 127 ILE A CA 1
ATOM 1007 C C . ILE A 1 127 ? -10.232 4.342 3.543 1.00 96.69 127 ILE A C 1
ATOM 1009 O O . ILE A 1 127 ? -10.760 4.656 4.619 1.00 96.69 127 ILE A O 1
ATOM 1013 N N . PRO A 1 128 ? -10.007 5.275 2.589 1.00 96.56 128 PRO A N 1
ATOM 1014 C CA . PRO A 1 128 ? -10.441 6.669 2.721 1.00 96.56 128 PRO A CA 1
ATOM 1015 C C . PRO A 1 128 ? -11.919 6.814 3.095 1.00 96.56 128 PRO A C 1
ATOM 1017 O O . PRO A 1 128 ? -12.272 7.598 3.980 1.00 96.56 128 PRO A O 1
ATOM 1020 N N . ASN A 1 129 ? -12.796 6.029 2.465 1.00 96.06 129 ASN A N 1
ATOM 1021 C CA . ASN A 1 129 ? -14.228 6.043 2.747 1.00 96.06 129 ASN A CA 1
ATOM 1022 C C . ASN A 1 129 ? -14.554 5.579 4.174 1.00 96.06 129 ASN A C 1
ATOM 1024 O O . ASN A 1 129 ? -15.386 6.201 4.846 1.00 96.06 129 ASN A O 1
ATOM 1028 N N . THR A 1 130 ? -13.894 4.532 4.669 1.00 95.25 130 THR A N 1
ATOM 1029 C CA . THR A 1 130 ? -14.018 4.082 6.061 1.00 95.25 130 THR A CA 1
ATOM 1030 C C . THR A 1 130 ? -13.559 5.172 7.030 1.00 95.25 130 THR A C 1
ATOM 1032 O O . THR A 1 130 ? -14.276 5.476 7.989 1.00 95.25 130 THR A O 1
ATOM 1035 N N . VAL A 1 131 ? -12.444 5.853 6.749 1.00 94.50 131 VAL A N 1
ATOM 1036 C CA . VAL A 1 131 ? -11.960 6.963 7.587 1.00 94.50 131 VAL A CA 1
ATOM 1037 C C . VAL A 1 131 ? -12.933 8.150 7.589 1.00 94.50 131 VAL A C 1
ATOM 1039 O O . VAL A 1 131 ? -13.231 8.695 8.655 1.00 94.50 131 VAL A O 1
ATOM 1042 N N . ARG A 1 132 ? -13.502 8.538 6.439 1.00 94.06 132 ARG A N 1
ATOM 1043 C CA . ARG A 1 132 ? -14.527 9.602 6.364 1.00 94.06 132 ARG A CA 1
ATOM 1044 C C . ARG A 1 132 ? -15.736 9.294 7.240 1.00 94.06 132 ARG A C 1
ATOM 1046 O O . ARG A 1 132 ? -16.208 10.167 7.975 1.00 94.06 132 ARG A O 1
ATOM 1053 N N . LYS A 1 133 ? -16.231 8.053 7.182 1.00 92.44 133 LYS A N 1
ATOM 1054 C CA . LYS A 1 133 ? -17.358 7.591 8.008 1.00 92.44 133 LYS A CA 1
ATOM 1055 C C . LYS A 1 133 ? -17.011 7.673 9.492 1.00 92.44 133 LYS A C 1
ATOM 1057 O O . LYS A 1 133 ? -17.795 8.226 10.261 1.00 92.44 133 LYS A O 1
ATOM 1062 N N . LEU A 1 134 ? -15.825 7.196 9.869 1.00 89.25 134 LEU A N 1
ATOM 1063 C CA . LEU A 1 134 ? -15.321 7.234 11.241 1.00 89.25 134 LEU A CA 1
ATOM 1064 C C . LEU A 1 134 ? -15.276 8.670 11.786 1.00 89.25 134 LEU A C 1
ATOM 1066 O O . LEU A 1 134 ? -15.830 8.946 12.847 1.00 89.25 134 LEU A O 1
ATOM 1070 N N . ARG A 1 135 ? -14.706 9.609 11.020 1.00 88.75 135 ARG A N 1
ATOM 1071 C CA . ARG A 1 135 ? -14.602 11.027 11.411 1.00 88.75 135 ARG A CA 1
ATOM 1072 C C . ARG A 1 135 ? -15.971 11.717 11.499 1.00 88.75 135 ARG A C 1
ATOM 1074 O O . ARG A 1 135 ? -16.204 12.485 12.428 1.00 88.75 135 ARG A O 1
ATOM 1081 N N . SER A 1 136 ? -16.903 11.398 10.597 1.00 86.69 136 SER A N 1
ATOM 1082 C CA . SER A 1 136 ? -18.258 11.984 10.588 1.00 86.69 136 SER A CA 1
ATOM 1083 C C . SER A 1 136 ? -19.120 11.530 11.779 1.00 86.69 136 SER A C 1
ATOM 1085 O O . SER A 1 136 ? -19.923 12.303 12.315 1.00 86.69 136 SER A O 1
ATOM 1087 N N . GLN A 1 137 ? -18.948 10.279 12.222 1.00 74.00 137 GLN A N 1
ATOM 1088 C CA . GLN A 1 137 ? -19.624 9.733 13.407 1.00 74.00 137 GLN A CA 1
ATOM 1089 C C . GLN A 1 137 ? -19.150 10.418 14.695 1.00 74.00 137 GLN A C 1
ATOM 1091 O O . GLN A 1 137 ? -19.968 10.726 15.570 1.00 74.00 137 GLN A O 1
ATOM 1096 N N . THR A 1 138 ? -17.854 10.734 14.782 1.00 62.28 138 THR A N 1
ATOM 1097 C CA . THR A 1 138 ? -17.284 11.500 15.897 1.00 62.28 138 THR A CA 1
ATOM 1098 C C . THR A 1 138 ? -17.915 12.891 15.988 1.00 62.28 138 THR A C 1
ATOM 1100 O O . THR A 1 138 ? -18.387 13.273 17.056 1.00 62.28 138 THR A O 1
ATOM 1103 N N . THR A 1 139 ? -18.036 13.619 14.870 1.00 60.62 139 THR A N 1
ATOM 1104 C CA . THR A 1 139 ? -18.640 14.967 14.854 1.00 60.62 139 THR A CA 1
ATOM 1105 C C . THR A 1 139 ? -20.114 14.969 15.276 1.00 60.62 139 THR A C 1
ATOM 1107 O O . THR A 1 139 ? -20.534 15.824 16.056 1.00 60.62 139 THR A O 1
ATOM 1110 N N . THR A 1 140 ? -20.906 13.999 14.805 1.00 56.81 140 THR A N 1
ATOM 1111 C CA . THR A 1 140 ? -22.350 13.925 15.109 1.00 56.81 140 THR A CA 1
ATOM 1112 C C . THR A 1 140 ? -22.607 13.636 16.593 1.00 56.81 140 THR A C 1
ATOM 1114 O O . THR A 1 140 ? -23.485 14.246 17.206 1.00 56.81 140 THR A O 1
ATOM 1117 N N . THR A 1 141 ? -21.797 12.764 17.200 1.00 51.53 141 THR A N 1
ATOM 1118 C CA . THR A 1 141 ? -21.900 12.419 18.629 1.00 51.53 141 THR A CA 1
ATOM 1119 C C . THR A 1 141 ? -21.548 13.609 19.529 1.00 51.53 141 THR A C 1
ATOM 1121 O O . THR A 1 141 ? -22.200 13.831 20.549 1.00 51.53 141 THR A O 1
ATOM 1124 N N . THR A 1 142 ? -20.564 14.429 19.141 1.00 48.75 142 THR A N 1
ATOM 1125 C CA . THR A 1 142 ? -20.206 15.647 19.885 1.00 48.75 142 THR A CA 1
ATOM 1126 C C . THR A 1 142 ? -21.342 16.675 19.894 1.00 48.75 142 THR A C 1
ATOM 1128 O O . THR A 1 142 ? -21.615 17.257 20.940 1.00 48.75 142 THR A O 1
ATOM 1131 N N . ILE A 1 143 ? -22.043 16.868 18.769 1.00 49.59 143 ILE A N 1
ATOM 1132 C CA . ILE A 1 143 ? -23.142 17.848 18.654 1.00 49.59 143 ILE A CA 1
ATOM 1133 C C . ILE A 1 143 ? -24.404 17.385 19.402 1.00 49.59 143 ILE A C 1
ATOM 1135 O O . ILE A 1 143 ? -25.109 18.198 19.999 1.00 49.59 143 ILE A O 1
ATOM 1139 N N . ALA A 1 144 ? -24.697 16.081 19.413 1.00 45.00 144 ALA A N 1
ATOM 1140 C CA . ALA A 1 144 ? -25.837 15.551 20.163 1.00 45.00 144 ALA A CA 1
ATOM 1141 C C . ALA A 1 144 ? -25.682 15.759 21.683 1.00 45.00 144 ALA A C 1
ATOM 1143 O O . ALA A 1 144 ? -26.663 16.067 22.353 1.00 45.00 144 ALA A O 1
ATOM 1144 N N . ASN A 1 145 ? -24.455 15.668 22.210 1.00 41.91 145 ASN A N 1
ATOM 1145 C CA . ASN A 1 145 ? -24.174 15.817 23.642 1.00 41.91 145 ASN A CA 1
ATOM 1146 C C . ASN A 1 145 ? -24.072 17.277 24.119 1.00 41.91 145 ASN A C 1
ATOM 1148 O O . ASN A 1 145 ? -24.231 17.538 25.311 1.00 41.91 145 ASN A O 1
ATOM 1152 N N . THR A 1 146 ? -23.823 18.245 23.230 1.00 45.41 146 THR A N 1
ATOM 1153 C CA . THR A 1 146 ? -23.836 19.673 23.599 1.00 45.41 146 THR A CA 1
ATOM 1154 C C . THR A 1 146 ? -25.251 20.243 23.696 1.00 45.41 146 THR A C 1
ATOM 1156 O O . THR A 1 146 ? -25.474 21.170 24.473 1.00 45.41 146 THR A O 1
ATOM 1159 N N . ASN A 1 147 ? -26.226 19.661 22.992 1.00 43.28 147 ASN A N 1
ATOM 1160 C CA . ASN A 1 147 ? -27.619 20.117 23.028 1.00 43.28 147 ASN A CA 1
ATOM 1161 C C . ASN A 1 147 ? -28.435 19.560 24.210 1.00 43.28 147 ASN A C 1
ATOM 1163 O O . ASN A 1 147 ? -29.486 20.110 24.530 1.00 43.28 147 ASN A O 1
ATOM 1167 N N . THR A 1 148 ? -27.962 18.520 24.902 1.00 39.09 148 THR A N 1
ATOM 1168 C CA . THR A 1 148 ? -28.645 17.941 26.078 1.00 39.09 148 THR A CA 1
ATOM 1169 C C . THR A 1 148 ? -28.265 18.586 27.411 1.00 39.09 148 THR A C 1
ATOM 1171 O O . THR A 1 148 ? -28.937 18.334 28.406 1.00 39.09 148 THR A O 1
ATOM 1174 N N . ASN A 1 149 ? -27.253 19.460 27.446 1.00 38.00 149 ASN A N 1
ATOM 1175 C CA . ASN A 1 149 ? -26.805 20.132 28.674 1.00 38.00 149 ASN A CA 1
ATOM 1176 C C . ASN A 1 149 ? -27.279 21.586 28.814 1.00 38.00 149 ASN A C 1
ATOM 1178 O O . ASN A 1 149 ? -26.786 22.303 29.681 1.00 38.00 149 ASN A O 1
ATOM 1182 N N . ASN A 1 150 ? -28.247 22.033 28.009 1.00 40.84 150 ASN A N 1
ATOM 1183 C CA . ASN A 1 150 ? -28.818 23.369 28.171 1.00 40.84 150 ASN A CA 1
ATOM 1184 C C . ASN A 1 150 ? -30.349 23.354 28.121 1.00 40.84 150 ASN A C 1
ATOM 1186 O O . ASN A 1 150 ? -30.982 23.878 27.209 1.00 40.84 150 ASN A O 1
ATOM 1190 N N . SER A 1 151 ? -30.956 22.737 29.133 1.00 38.97 151 SER A N 1
ATOM 1191 C CA . SER A 1 151 ? -32.337 23.039 29.501 1.00 38.97 151 SER A CA 1
ATOM 1192 C C . SER A 1 151 ? -32.457 23.093 31.021 1.00 38.97 151 SER A C 1
ATOM 1194 O O . SER A 1 151 ? -32.670 22.084 31.682 1.00 38.97 151 SER A O 1
ATOM 1196 N N . ASN A 1 152 ? -32.246 24.291 31.569 1.00 35.09 152 ASN A N 1
ATOM 1197 C CA . ASN A 1 152 ? -32.862 24.736 32.816 1.00 35.09 152 ASN A CA 1
ATOM 1198 C C . ASN A 1 152 ? -32.887 26.278 32.873 1.00 35.09 152 ASN A C 1
ATOM 1200 O O . ASN A 1 152 ? -31.880 26.917 33.147 1.00 35.09 152 ASN A O 1
ATOM 1204 N N . ASN A 1 153 ? -34.078 26.824 32.590 1.00 36.66 153 ASN A N 1
ATOM 1205 C CA . ASN A 1 153 ? -34.735 27.991 33.202 1.00 36.66 153 ASN A CA 1
ATOM 1206 C C . ASN A 1 153 ? -33.929 29.279 33.488 1.00 36.66 153 ASN A C 1
ATOM 1208 O O . ASN A 1 153 ? -33.178 29.340 34.455 1.00 36.66 153 ASN A O 1
ATOM 1212 N N . ASN A 1 154 ? -34.266 30.403 32.834 1.00 36.25 154 ASN A N 1
ATOM 1213 C CA . ASN A 1 154 ? -35.426 31.248 33.187 1.00 36.25 154 ASN A CA 1
ATOM 1214 C C . ASN A 1 154 ? -35.508 32.547 32.352 1.00 36.25 154 ASN A C 1
ATOM 1216 O O . ASN A 1 154 ? -34.502 33.118 31.942 1.00 36.25 154 ASN A O 1
ATOM 1220 N N . ASN A 1 155 ? -36.745 33.016 32.168 1.00 35.91 155 ASN A N 1
ATOM 1221 C CA . ASN A 1 155 ? -37.157 34.288 31.564 1.00 35.91 155 ASN A CA 1
ATOM 1222 C C . ASN A 1 155 ? -36.644 35.529 32.323 1.00 35.91 155 ASN A C 1
ATOM 1224 O O . ASN A 1 155 ? -36.744 35.560 33.548 1.00 35.91 155 ASN A O 1
ATOM 1228 N N . ASN A 1 156 ? -36.266 36.595 31.600 1.00 32.00 156 ASN A N 1
ATOM 1229 C CA . ASN A 1 156 ? -36.871 37.925 31.780 1.00 32.00 156 ASN A CA 1
ATOM 1230 C C . ASN A 1 156 ? -36.515 38.921 30.658 1.00 32.00 156 ASN A C 1
ATOM 1232 O O . ASN A 1 156 ? -35.423 38.910 30.098 1.00 32.00 156 ASN A O 1
ATOM 1236 N N . THR A 1 157 ? -37.496 39.769 30.363 1.00 35.69 157 THR A N 1
ATOM 1237 C CA . THR A 1 157 ? -37.559 40.890 29.413 1.00 35.69 157 THR A CA 1
ATOM 1238 C C . THR A 1 157 ? -36.759 42.115 29.878 1.00 35.69 157 THR A C 1
ATOM 1240 O O . THR A 1 157 ? -36.803 42.403 31.067 1.00 35.69 157 THR A O 1
ATOM 1243 N N . ASP A 1 158 ? -36.126 42.880 28.973 1.00 31.16 158 ASP A N 1
ATOM 1244 C CA . ASP A 1 158 ? -36.520 44.282 28.700 1.00 31.16 158 ASP A CA 1
ATOM 1245 C C . ASP A 1 158 ? -35.696 45.002 27.608 1.00 31.16 158 ASP A C 1
ATOM 1247 O O . ASP A 1 158 ? -34.541 44.689 27.326 1.00 31.16 158 ASP A O 1
ATOM 1251 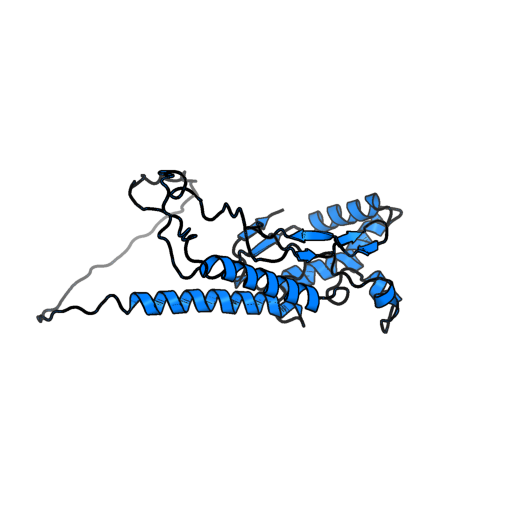N N . PHE A 1 159 ? -36.367 45.975 26.990 1.00 30.50 159 PHE A N 1
ATOM 1252 C CA . PHE A 1 159 ? -35.980 46.870 25.892 1.00 30.50 159 PHE A CA 1
ATOM 1253 C C . PHE A 1 159 ? -34.925 47.943 26.260 1.00 30.50 159 PHE A C 1
ATOM 1255 O O . PHE A 1 159 ? -35.055 48.564 27.307 1.00 30.50 159 PHE A O 1
ATOM 1262 N N . MET A 1 160 ? -34.002 48.281 25.334 1.00 29.06 160 MET A N 1
ATOM 1263 C CA . MET A 1 160 ? -33.767 49.640 24.763 1.00 29.06 160 MET A CA 1
ATOM 1264 C C . MET A 1 160 ? -32.453 49.752 23.940 1.00 29.06 160 MET A C 1
ATOM 1266 O O . MET A 1 160 ? -31.395 49.267 24.321 1.00 29.06 160 MET A O 1
ATOM 1270 N N . THR A 1 161 ? -32.556 50.425 22.791 1.00 27.38 161 THR A N 1
ATOM 1271 C CA . THR A 1 161 ? -31.541 50.828 21.778 1.00 27.38 161 THR A CA 1
ATOM 1272 C C . THR A 1 161 ? -30.999 52.269 22.032 1.00 27.38 161 THR A C 1
ATOM 1274 O O . THR A 1 161 ? -31.570 52.924 22.899 1.00 27.38 161 THR A O 1
ATOM 1277 N N . PRO A 1 162 ? -30.172 52.931 21.169 1.00 44.41 162 PRO A N 1
ATOM 1278 C CA . PRO A 1 162 ? -28.896 52.576 20.495 1.00 44.41 162 PRO A CA 1
ATOM 1279 C C . PRO A 1 162 ? -27.798 53.711 20.503 1.00 44.41 162 PRO A C 1
ATOM 1281 O O . PRO A 1 162 ? -28.035 54.821 20.977 1.00 44.41 162 PRO A O 1
ATOM 1284 N N . THR A 1 163 ? -26.674 53.471 19.779 1.00 28.25 163 THR A N 1
ATOM 1285 C CA . THR A 1 163 ? -25.741 54.415 19.051 1.00 28.25 163 THR A CA 1
ATOM 1286 C C . THR A 1 163 ? -24.642 55.218 19.800 1.00 28.25 163 THR A C 1
ATOM 1288 O O . THR A 1 163 ? -24.795 55.440 20.994 1.00 28.25 163 THR A O 1
ATOM 1291 N N . PRO A 1 164 ? -23.589 55.784 19.127 1.00 39.62 164 PRO A N 1
ATOM 1292 C CA . PRO A 1 164 ? -22.976 55.513 17.801 1.00 39.62 164 PRO A CA 1
ATOM 1293 C C . PRO A 1 164 ? -21.409 55.456 17.763 1.00 39.62 164 PRO A C 1
ATOM 1295 O O . PRO A 1 164 ? -20.712 55.713 18.739 1.00 39.62 164 PRO A O 1
ATOM 1298 N N . THR A 1 165 ? -20.892 55.143 16.565 1.00 32.16 165 THR A N 1
ATOM 1299 C CA . THR A 1 165 ? -19.514 55.167 16.002 1.00 32.16 165 THR A CA 1
ATOM 1300 C C . THR A 1 165 ? -18.713 56.474 16.221 1.00 32.16 165 THR A C 1
ATOM 1302 O O . THR A 1 165 ? -19.313 57.519 16.472 1.00 32.16 165 THR A O 1
ATOM 1305 N N . PRO A 1 166 ? -17.376 56.474 15.996 1.00 32.53 166 PRO A N 1
ATOM 1306 C CA . PRO A 1 166 ? -16.879 57.079 14.743 1.00 32.53 166 PRO A CA 1
ATOM 1307 C C . PRO A 1 166 ? -15.655 56.386 14.083 1.00 32.53 166 PRO A C 1
ATOM 1309 O O . PRO A 1 166 ? -14.769 55.845 14.737 1.00 32.53 166 PRO A O 1
ATOM 1312 N N . THR A 1 167 ? -15.613 56.457 12.750 1.00 28.23 167 THR A N 1
ATOM 1313 C CA . THR A 1 167 ? -14.455 56.328 11.824 1.00 28.23 167 THR A CA 1
ATOM 1314 C C . THR A 1 167 ? -13.862 57.743 11.559 1.00 2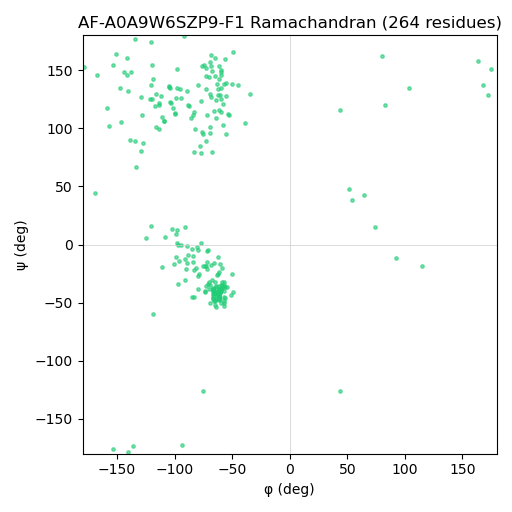8.23 167 THR A C 1
ATOM 1316 O O . THR A 1 167 ? -14.498 58.694 12.018 1.00 28.23 167 THR A O 1
ATOM 1319 N N . PRO A 1 168 ? -12.785 58.006 10.760 1.00 39.53 168 PRO A N 1
ATOM 1320 C CA . PRO A 1 168 ? -11.789 57.145 10.082 1.00 39.53 168 PRO A CA 1
ATOM 1321 C C . PRO A 1 168 ? -10.302 57.655 10.086 1.00 39.53 168 PRO A C 1
ATOM 1323 O O . PRO A 1 168 ? -9.994 58.762 10.508 1.00 39.53 168 PRO A O 1
ATOM 1326 N N . SER A 1 169 ? -9.422 56.871 9.430 1.00 24.89 169 SER A N 1
ATOM 1327 C CA . SER A 1 169 ? -8.252 57.282 8.600 1.00 24.89 169 SER A CA 1
ATOM 1328 C C . SER A 1 169 ? -6.888 57.631 9.246 1.00 24.89 169 SER A C 1
ATOM 1330 O O . SER A 1 169 ? -6.748 58.638 9.934 1.00 24.89 169 SER A O 1
ATOM 1332 N N . SER A 1 170 ? -5.831 56.883 8.879 1.00 27.97 170 SER A N 1
ATOM 1333 C CA . SER A 1 170 ? -4.686 57.346 8.046 1.00 27.97 170 SER A CA 1
ATOM 1334 C C . SER A 1 170 ? -3.550 56.293 7.975 1.00 27.97 170 SER A C 1
ATOM 1336 O O . SER A 1 170 ? -3.098 55.765 8.984 1.00 27.97 170 SER A O 1
ATOM 1338 N N . THR A 1 171 ? -3.104 55.969 6.756 1.00 29.86 171 THR A N 1
ATOM 1339 C CA . THR A 1 171 ? -1.832 55.292 6.376 1.00 29.86 171 THR A CA 1
ATOM 1340 C C . THR A 1 171 ? -0.597 56.053 6.906 1.00 29.86 171 THR A C 1
ATOM 1342 O O . THR A 1 171 ? -0.753 57.261 7.089 1.00 29.86 171 THR A O 1
ATOM 1345 N N . PRO A 1 172 ? 0.635 55.480 7.064 1.00 33.41 172 PRO A N 1
ATOM 1346 C CA . PRO A 1 172 ? 1.337 54.664 6.047 1.00 33.41 172 PRO A CA 1
ATOM 1347 C C . PRO A 1 172 ? 2.364 53.602 6.563 1.00 33.41 172 PRO A C 1
ATOM 1349 O O . PRO A 1 172 ? 2.662 53.503 7.748 1.00 33.41 172 PRO A O 1
ATOM 1352 N N . THR A 1 173 ? 3.048 52.947 5.611 1.00 25.45 173 THR A N 1
ATOM 1353 C CA . THR A 1 173 ? 4.471 52.503 5.654 1.00 25.45 173 THR A CA 1
ATOM 1354 C C . THR A 1 173 ? 4.793 51.019 5.901 1.00 25.45 173 THR A C 1
ATOM 1356 O O . THR A 1 173 ? 4.256 50.356 6.780 1.00 25.45 173 THR A O 1
ATOM 1359 N N . SER A 1 174 ? 5.735 50.543 5.078 1.00 32.69 174 SER A N 1
ATOM 1360 C CA . SER A 1 174 ? 6.415 49.247 5.022 1.00 32.69 174 SER A CA 1
ATOM 1361 C C . SER A 1 174 ? 6.683 48.568 6.367 1.00 32.69 174 SER A C 1
ATOM 1363 O O . SER A 1 174 ? 7.333 49.139 7.240 1.00 32.69 174 SER A O 1
ATOM 1365 N N . ALA A 1 175 ? 6.299 47.294 6.475 1.00 28.11 175 ALA A N 1
ATOM 1366 C CA . ALA A 1 175 ? 6.698 46.421 7.571 1.00 28.11 175 ALA A CA 1
ATOM 1367 C C . ALA A 1 175 ? 7.679 45.354 7.066 1.00 28.11 175 ALA A C 1
ATOM 1369 O O . ALA A 1 175 ? 7.307 44.408 6.373 1.00 28.11 175 ALA A O 1
ATOM 1370 N N . SER A 1 176 ? 8.950 45.522 7.429 1.00 27.11 176 SER A N 1
ATOM 1371 C CA . SER A 1 176 ? 9.956 44.463 7.394 1.00 27.11 176 SER A CA 1
ATOM 1372 C C . SER A 1 176 ? 9.546 43.333 8.344 1.00 27.11 176 SER A C 1
ATOM 1374 O O . SER A 1 176 ? 9.179 43.583 9.492 1.00 27.11 176 SER A O 1
ATOM 1376 N N . ILE A 1 177 ? 9.642 42.087 7.876 1.00 29.00 177 ILE A N 1
ATOM 1377 C CA . ILE A 1 177 ? 9.409 40.880 8.675 1.00 29.00 177 ILE A CA 1
ATOM 1378 C C . ILE A 1 177 ? 10.468 40.822 9.782 1.00 29.00 177 ILE A C 1
ATOM 1380 O O . ILE A 1 177 ? 11.647 40.585 9.525 1.00 29.00 177 ILE A O 1
ATOM 1384 N N . ARG A 1 178 ? 10.048 41.056 11.027 1.00 28.55 178 ARG A N 1
ATOM 1385 C CA . ARG A 1 178 ? 10.850 40.817 12.229 1.00 28.55 178 ARG A CA 1
ATOM 1386 C C . ARG A 1 178 ? 10.366 39.502 12.833 1.00 28.55 178 ARG A C 1
ATOM 1388 O O . ARG A 1 178 ? 9.202 39.396 13.202 1.00 28.55 178 ARG A O 1
ATOM 1395 N N . MET A 1 179 ? 11.243 38.503 12.907 1.00 27.89 179 MET A N 1
ATOM 1396 C CA . MET A 1 179 ? 10.970 37.263 13.635 1.00 27.89 179 MET A CA 1
ATOM 1397 C C . MET A 1 179 ? 10.749 37.588 15.117 1.00 27.89 179 MET A C 1
ATOM 1399 O O . MET A 1 179 ? 11.662 38.064 15.792 1.00 27.89 179 MET A O 1
ATOM 1403 N N . THR A 1 180 ? 9.544 37.347 15.625 1.00 30.02 180 THR A N 1
ATOM 1404 C CA . THR A 1 180 ? 9.250 37.333 17.061 1.00 30.02 180 THR A CA 1
ATOM 1405 C C . THR A 1 180 ? 9.343 35.902 17.579 1.00 30.02 180 THR A C 1
ATOM 1407 O O . THR A 1 180 ? 8.715 34.991 17.046 1.00 30.02 180 THR A O 1
ATOM 1410 N N . ALA A 1 181 ? 10.154 35.709 18.621 1.00 33.69 181 ALA A N 1
ATOM 1411 C CA . ALA A 1 181 ? 10.258 34.453 19.355 1.00 33.69 181 ALA A CA 1
ATOM 1412 C C . ALA A 1 181 ? 8.895 34.055 19.966 1.00 33.69 181 ALA A C 1
ATOM 1414 O O . ALA A 1 181 ? 8.102 34.944 20.300 1.00 33.69 181 ALA A O 1
ATOM 1415 N N . PRO A 1 182 ? 8.610 32.751 20.141 1.00 30.81 182 PRO A N 1
ATOM 1416 C CA . PRO A 1 182 ? 7.342 32.316 20.705 1.00 30.81 182 PRO A CA 1
ATOM 1417 C C . PRO A 1 182 ? 7.206 32.807 22.150 1.00 30.81 182 PRO A C 1
ATOM 1419 O O . PRO A 1 182 ? 8.054 32.534 22.999 1.00 30.81 182 PRO A O 1
ATOM 1422 N N . GLN A 1 183 ? 6.117 33.527 22.424 1.00 28.75 183 GLN A N 1
ATOM 1423 C CA . GLN A 1 183 ? 5.673 33.852 23.778 1.00 28.75 183 GLN A CA 1
ATOM 1424 C C . GLN A 1 183 ? 5.456 32.543 24.552 1.00 28.75 183 GLN A C 1
ATOM 1426 O O . GLN A 1 183 ? 4.664 31.693 24.137 1.00 28.75 183 GLN A O 1
ATOM 1431 N N . GLN A 1 184 ? 6.174 32.373 25.665 1.00 30.36 184 GLN A N 1
ATOM 1432 C CA . GLN A 1 184 ? 5.958 31.274 26.603 1.00 30.36 184 GLN A CA 1
ATOM 1433 C C . GLN A 1 184 ? 4.523 31.346 27.135 1.00 30.36 184 GLN A C 1
ATOM 1435 O O . GLN A 1 184 ? 4.149 32.286 27.834 1.00 30.36 184 GLN A O 1
ATOM 1440 N N . ARG A 1 185 ? 3.716 30.339 26.793 1.00 29.34 185 ARG A N 1
ATOM 1441 C CA . ARG A 1 185 ? 2.373 30.152 27.342 1.00 29.34 185 ARG A CA 1
ATOM 1442 C C . ARG A 1 185 ? 2.515 29.838 28.833 1.00 29.34 185 ARG A C 1
ATOM 1444 O O . ARG A 1 185 ? 3.094 28.815 29.190 1.00 29.34 185 ARG A O 1
ATOM 1451 N N . GLN A 1 186 ? 2.021 30.737 29.681 1.00 30.06 186 GLN A N 1
ATOM 1452 C CA . GLN A 1 186 ? 1.913 30.510 31.120 1.00 30.06 186 GLN A CA 1
ATOM 1453 C C . GLN A 1 186 ? 1.020 29.292 31.388 1.00 30.06 186 GLN A C 1
ATOM 1455 O O . GLN A 1 186 ? -0.016 29.102 30.749 1.00 30.06 186 GLN A O 1
ATOM 1460 N N . SER A 1 187 ? 1.487 28.435 32.289 1.00 30.83 187 SER A N 1
ATOM 1461 C CA . SER A 1 187 ? 0.863 27.177 32.671 1.00 30.83 187 SER A CA 1
ATOM 1462 C C . SER A 1 187 ? -0.240 27.404 33.704 1.00 30.83 187 SER A C 1
ATOM 1464 O O . SER A 1 187 ? 0.046 27.485 34.898 1.00 30.83 187 SER A O 1
ATOM 1466 N N . ASP A 1 188 ? -1.494 27.438 33.259 1.00 30.48 188 ASP A N 1
ATOM 1467 C CA . ASP A 1 188 ? -2.638 27.219 34.145 1.00 30.48 188 ASP A CA 1
ATOM 1468 C C . ASP A 1 188 ? -2.734 25.722 34.468 1.00 30.48 188 ASP A C 1
ATOM 1470 O O . ASP A 1 188 ? -3.257 24.897 33.715 1.00 30.48 188 ASP A O 1
ATOM 1474 N N . THR A 1 189 ? -2.147 25.352 35.603 1.00 40.38 189 THR A N 1
ATOM 1475 C CA . THR A 1 189 ? -2.138 23.998 36.156 1.00 40.38 189 THR A CA 1
ATOM 1476 C C . THR A 1 189 ? -3.483 23.663 36.802 1.00 40.38 189 THR A C 1
ATOM 1478 O O . THR A 1 189 ? -3.582 23.726 38.023 1.00 40.38 189 THR A O 1
ATOM 1481 N N . ASN A 1 190 ? -4.516 23.313 36.022 1.00 33.53 190 ASN A N 1
ATOM 1482 C CA . ASN A 1 190 ? -5.588 22.411 36.495 1.00 33.53 190 ASN A CA 1
ATOM 1483 C C . ASN A 1 190 ? -6.554 21.904 35.402 1.00 33.53 190 ASN A C 1
ATOM 1485 O O . ASN A 1 190 ? -7.767 21.877 35.599 1.00 33.53 190 ASN A O 1
ATOM 1489 N N . ILE A 1 191 ? -6.050 21.490 34.239 1.00 34.22 191 ILE A N 1
ATOM 1490 C CA . ILE A 1 191 ? -6.872 20.731 33.286 1.00 34.22 191 ILE A CA 1
ATOM 1491 C C . ILE A 1 191 ? -6.326 19.313 33.260 1.00 34.22 191 ILE A C 1
ATOM 1493 O O . ILE A 1 191 ? -5.216 19.083 32.789 1.00 34.22 191 ILE A O 1
ATOM 1497 N N . ASN A 1 192 ? -7.095 18.369 33.804 1.00 32.09 192 ASN A N 1
ATOM 1498 C CA . ASN A 1 192 ? -6.879 16.948 33.569 1.00 32.09 192 ASN A CA 1
ATOM 1499 C C . ASN A 1 192 ? -6.853 16.723 32.040 1.00 32.09 192 ASN A C 1
ATOM 1501 O O . ASN A 1 192 ? -7.893 16.915 31.406 1.00 32.09 192 ASN A O 1
ATOM 1505 N N . PRO A 1 193 ? -5.710 16.354 31.428 1.00 33.81 193 PRO A N 1
ATOM 1506 C CA . PRO A 1 193 ? -5.605 16.256 29.973 1.00 33.81 193 PRO A CA 1
ATOM 1507 C C . PRO A 1 193 ? -6.373 15.056 29.399 1.00 33.81 193 PRO A C 1
ATOM 1509 O O . PRO A 1 193 ? -6.482 14.940 28.182 1.00 33.81 193 PRO A O 1
ATOM 1512 N N . TYR A 1 194 ? -6.931 14.186 30.254 1.00 38.16 194 TYR A N 1
ATOM 1513 C CA . TYR A 1 194 ? -7.683 13.005 29.844 1.00 38.16 194 TYR A CA 1
ATOM 1514 C C . TYR A 1 194 ? -8.993 12.865 30.634 1.00 38.16 194 TYR A C 1
ATOM 1516 O O . TYR A 1 194 ? -9.040 12.201 31.676 1.00 38.16 194 TYR A O 1
ATOM 1524 N N . PRO A 1 195 ? -10.098 13.458 30.154 1.00 32.34 195 PRO A N 1
ATOM 1525 C CA . PRO A 1 195 ? -11.421 13.040 30.585 1.00 32.34 195 PRO A CA 1
ATOM 1526 C C . PRO A 1 195 ? -11.717 11.658 29.968 1.00 32.34 195 PRO A C 1
ATOM 1528 O O . PRO A 1 195 ? -11.863 11.530 28.756 1.00 32.34 195 PRO A O 1
ATOM 1531 N N . HIS A 1 196 ? -11.782 10.597 30.777 1.00 35.78 196 HIS A N 1
ATOM 1532 C CA . HIS A 1 196 ? -12.295 9.284 30.347 1.00 35.78 196 HIS A CA 1
ATOM 1533 C C . HIS A 1 196 ? -13.771 9.127 30.773 1.00 35.78 196 HIS A C 1
ATOM 1535 O O . HIS A 1 196 ? -14.108 9.642 31.842 1.00 35.78 196 HIS A O 1
ATOM 1541 N N . PRO A 1 197 ? -14.638 8.361 30.073 1.00 42.16 197 PRO A N 1
ATOM 1542 C CA . PRO A 1 197 ? -14.505 7.736 28.755 1.00 42.16 197 PRO A CA 1
ATOM 1543 C C . PRO A 1 197 ? -15.615 8.206 27.785 1.00 42.16 197 PRO A C 1
ATOM 1545 O O . PRO A 1 197 ? -16.808 8.055 28.042 1.00 42.16 197 PRO A O 1
ATOM 1548 N N . HIS A 1 198 ? -15.242 8.728 26.616 1.00 41.66 198 HIS A N 1
ATOM 1549 C CA . HIS A 1 198 ? -16.127 8.606 25.453 1.00 41.66 198 HIS A CA 1
ATOM 1550 C C . HIS A 1 198 ? -16.186 7.121 25.055 1.00 41.66 198 HIS A C 1
ATOM 1552 O O . HIS A 1 198 ? -15.171 6.446 25.238 1.00 41.66 198 HIS A O 1
ATOM 1558 N N . PRO A 1 199 ? -17.294 6.593 24.494 1.00 45.88 199 PRO A N 1
ATOM 1559 C CA . PRO A 1 199 ? -17.243 5.298 23.813 1.00 45.88 199 PRO A CA 1
ATOM 1560 C C . PRO A 1 199 ? -16.103 5.385 22.791 1.00 45.88 199 PRO A C 1
ATOM 1562 O O . PRO A 1 199 ? -16.152 6.241 21.906 1.00 45.88 199 PRO A O 1
ATOM 1565 N N . HIS A 1 200 ? -15.010 4.642 23.005 1.00 58.34 200 HIS A N 1
ATOM 1566 C CA . HIS A 1 200 ? -13.744 4.911 22.325 1.00 58.34 200 HIS A CA 1
ATOM 1567 C C . HIS A 1 200 ? -13.843 4.505 20.853 1.00 58.34 200 HIS A C 1
ATOM 1569 O O . HIS A 1 200 ? -13.558 3.381 20.450 1.00 58.34 200 HIS A O 1
ATOM 1575 N N . VAL A 1 201 ? -14.276 5.449 20.028 1.00 65.38 201 VAL A N 1
ATOM 1576 C CA . VAL A 1 201 ? -14.184 5.344 18.579 1.00 65.38 201 VAL A CA 1
ATOM 1577 C C . VAL A 1 201 ? -12.708 5.098 18.241 1.00 65.38 201 VAL A C 1
ATOM 1579 O O . VAL A 1 201 ? -11.861 5.848 18.735 1.00 65.38 201 VAL A O 1
ATOM 1582 N N . PRO A 1 202 ? -12.375 4.060 17.450 1.00 78.88 202 PRO A N 1
ATOM 1583 C CA . PRO A 1 202 ? -11.010 3.860 16.991 1.00 78.88 202 PRO A CA 1
ATOM 1584 C C . PRO A 1 202 ? -10.451 5.152 16.395 1.00 78.88 202 PRO A C 1
ATOM 1586 O O . PRO A 1 202 ? -11.153 5.859 15.671 1.00 78.88 202 PRO A O 1
ATOM 1589 N N . THR A 1 203 ? -9.200 5.472 16.700 1.00 84.62 203 THR A N 1
ATOM 1590 C CA . THR A 1 203 ? -8.519 6.639 16.135 1.00 84.62 203 THR A CA 1
ATOM 1591 C C . THR A 1 203 ? -7.649 6.202 14.967 1.00 84.62 203 THR A C 1
ATOM 1593 O O . THR A 1 203 ? -6.927 5.212 15.073 1.00 84.62 203 THR A O 1
ATOM 1596 N N . VAL A 1 204 ? -7.712 6.946 13.864 1.00 92.88 204 VAL A N 1
ATOM 1597 C CA . VAL A 1 204 ? -6.872 6.732 12.681 1.00 92.88 204 VAL A CA 1
ATOM 1598 C C . VAL A 1 204 ? -6.223 8.060 12.316 1.00 92.88 204 VAL A C 1
ATOM 1600 O O . VAL A 1 204 ? -6.915 8.980 11.864 1.00 92.88 204 VAL A O 1
ATOM 1603 N N . ASP A 1 205 ? -4.907 8.116 12.503 1.00 94.69 205 ASP A N 1
ATOM 1604 C CA . ASP A 1 205 ? -4.063 9.235 12.093 1.00 94.69 205 ASP A CA 1
ATOM 1605 C C . ASP A 1 205 ? -3.454 8.937 10.719 1.00 94.69 205 ASP A C 1
ATOM 1607 O O . ASP A 1 205 ? -2.942 7.841 10.478 1.00 94.69 205 ASP A O 1
ATOM 1611 N N . ILE A 1 206 ? -3.499 9.914 9.814 1.00 96.69 206 ILE A N 1
ATOM 1612 C CA . ILE A 1 206 ? -3.044 9.779 8.427 1.00 96.69 206 ILE A CA 1
ATOM 1613 C C . ILE A 1 206 ? -1.877 10.717 8.175 1.00 96.69 206 ILE A C 1
ATOM 1615 O O . ILE A 1 206 ? -1.990 11.940 8.299 1.00 96.69 206 ILE A O 1
ATOM 1619 N N . TRP A 1 207 ? -0.739 10.128 7.820 1.00 96.75 207 TRP A N 1
ATOM 1620 C CA . TRP A 1 207 ? 0.505 10.847 7.584 1.00 96.75 207 TRP A CA 1
ATOM 1621 C C . TRP A 1 207 ? 0.915 10.679 6.122 1.00 96.75 207 TRP A C 1
ATOM 1623 O O . TRP A 1 207 ? 0.974 9.558 5.620 1.00 96.75 207 TRP A O 1
ATOM 1633 N N . HIS A 1 208 ? 1.223 11.784 5.444 1.00 95.31 208 HIS A N 1
ATOM 1634 C CA . HIS A 1 208 ? 1.696 11.774 4.060 1.00 95.31 208 HIS A CA 1
ATOM 1635 C C . HIS A 1 208 ? 3.143 12.264 3.998 1.00 95.31 208 HIS A C 1
ATOM 1637 O O . HIS A 1 208 ? 3.456 13.376 4.424 1.00 95.31 208 HIS A O 1
ATOM 1643 N N . ILE A 1 209 ? 4.034 11.430 3.464 1.00 95.00 209 ILE A N 1
ATOM 1644 C CA . ILE A 1 209 ? 5.433 11.788 3.231 1.00 95.00 209 ILE A CA 1
ATOM 1645 C C . ILE A 1 209 ? 5.548 12.431 1.851 1.00 95.00 209 ILE A C 1
ATOM 1647 O O . ILE A 1 209 ? 5.275 11.776 0.849 1.00 95.00 209 ILE A O 1
ATOM 1651 N N . LYS A 1 210 ? 6.003 13.683 1.798 1.00 94.31 210 LYS A N 1
ATOM 1652 C CA . LYS A 1 210 ? 6.328 14.375 0.549 1.00 94.31 210 LYS A CA 1
ATOM 1653 C C . LYS A 1 210 ? 7.832 14.466 0.364 1.00 94.31 210 LYS A C 1
ATOM 1655 O O . LYS A 1 210 ? 8.556 14.819 1.291 1.00 94.31 210 LYS A O 1
ATOM 1660 N N . THR A 1 211 ? 8.281 14.189 -0.851 1.00 94.25 211 THR A N 1
ATOM 1661 C CA . THR A 1 211 ? 9.677 14.322 -1.268 1.00 94.25 211 THR A CA 1
ATOM 1662 C C . THR A 1 211 ? 9.737 14.871 -2.690 1.00 94.25 211 THR A C 1
ATOM 1664 O O . THR A 1 211 ? 8.742 14.828 -3.415 1.00 94.25 211 THR A O 1
ATOM 1667 N N . THR A 1 212 ? 10.876 15.424 -3.095 1.00 95.50 212 THR A N 1
ATOM 1668 C CA . THR A 1 212 ? 11.046 15.927 -4.464 1.00 95.50 212 THR A CA 1
ATOM 1669 C C . THR A 1 212 ? 11.261 14.771 -5.442 1.00 95.50 212 THR A C 1
ATOM 1671 O O . THR A 1 212 ? 11.800 13.723 -5.081 1.00 95.50 212 THR A O 1
ATOM 1674 N N . THR A 1 213 ? 10.892 14.972 -6.710 1.00 95.25 213 THR A N 1
ATOM 1675 C CA . THR A 1 213 ? 11.140 13.991 -7.780 1.00 95.25 213 THR A CA 1
ATOM 1676 C C . THR A 1 213 ? 12.620 13.632 -7.905 1.00 95.25 213 THR A C 1
ATOM 1678 O O . THR A 1 213 ? 12.940 12.478 -8.167 1.00 95.25 213 THR A O 1
ATOM 1681 N N . GLU A 1 214 ? 13.513 14.603 -7.700 1.00 96.19 214 GLU A N 1
ATOM 1682 C CA . GLU A 1 214 ? 14.966 14.411 -7.733 1.00 96.19 214 GLU A CA 1
ATOM 1683 C C . GLU A 1 214 ? 15.427 13.488 -6.596 1.00 96.19 214 GLU A C 1
ATOM 1685 O O . GLU A 1 214 ? 16.022 12.444 -6.856 1.00 96.19 214 GLU A O 1
ATOM 1690 N N . THR A 1 215 ? 15.036 13.785 -5.351 1.00 96.88 215 THR A N 1
ATOM 1691 C CA . THR A 1 215 ? 15.359 12.941 -4.191 1.00 96.88 215 THR A CA 1
ATOM 1692 C C . THR A 1 215 ? 14.789 11.528 -4.339 1.00 96.88 215 THR A C 1
ATOM 1694 O O . THR A 1 215 ? 15.464 10.546 -4.016 1.00 96.88 215 THR A O 1
ATOM 1697 N N . ALA A 1 216 ? 13.555 11.392 -4.833 1.00 96.81 216 ALA A N 1
ATOM 1698 C CA . ALA A 1 216 ? 12.945 10.090 -5.086 1.00 96.81 216 ALA A CA 1
ATOM 1699 C C . ALA A 1 216 ? 13.695 9.305 -6.174 1.00 96.81 216 ALA A C 1
ATOM 1701 O O . ALA A 1 216 ? 14.013 8.134 -5.954 1.00 96.81 216 ALA A O 1
ATOM 1702 N N . GLN A 1 217 ? 14.025 9.949 -7.300 1.00 97.81 217 GLN A N 1
ATOM 1703 C CA . GLN A 1 217 ? 14.783 9.338 -8.393 1.00 97.81 217 GLN A CA 1
ATOM 1704 C C . GLN A 1 217 ? 16.119 8.808 -7.887 1.00 97.81 217 GLN A C 1
ATOM 1706 O O . GLN A 1 217 ? 16.411 7.627 -8.067 1.00 97.81 217 GLN A O 1
ATOM 1711 N N . ASP A 1 218 ? 16.900 9.650 -7.212 1.00 97.38 218 ASP A N 1
ATOM 1712 C CA . ASP A 1 218 ? 18.236 9.284 -6.752 1.00 97.38 218 ASP A CA 1
ATOM 1713 C C . ASP A 1 218 ? 18.180 8.118 -5.764 1.00 97.38 218 ASP A C 1
ATOM 1715 O O . ASP A 1 218 ? 18.936 7.151 -5.876 1.00 97.38 218 ASP A O 1
ATOM 1719 N N . ARG A 1 219 ? 17.242 8.145 -4.810 1.00 97.19 219 ARG A N 1
ATOM 1720 C CA . ARG A 1 219 ? 17.103 7.072 -3.813 1.00 97.19 219 ARG A CA 1
ATOM 1721 C C . ARG A 1 219 ? 16.655 5.755 -4.433 1.00 97.19 219 ARG A C 1
ATOM 1723 O O . ARG A 1 219 ? 17.182 4.703 -4.073 1.00 97.19 219 ARG A O 1
ATOM 1730 N N . VAL A 1 220 ? 15.675 5.788 -5.333 1.00 96.50 220 VAL A N 1
ATOM 1731 C CA . VAL A 1 220 ? 15.139 4.568 -5.951 1.00 96.50 220 VAL A CA 1
ATOM 1732 C C . VAL A 1 220 ? 16.126 3.995 -6.969 1.00 96.50 220 VAL A C 1
ATOM 1734 O O . VAL A 1 220 ? 16.353 2.786 -6.966 1.00 96.50 220 VAL A O 1
ATOM 1737 N N . ALA A 1 221 ? 16.785 4.835 -7.771 1.00 97.38 221 ALA A N 1
ATOM 1738 C CA . ALA A 1 221 ? 17.830 4.396 -8.692 1.00 97.38 221 ALA A CA 1
ATOM 1739 C C . ALA A 1 221 ? 19.008 3.753 -7.940 1.00 97.38 221 ALA A C 1
ATOM 1741 O O . ALA A 1 221 ? 19.432 2.653 -8.294 1.00 97.38 221 ALA A O 1
ATOM 1742 N N . ASN A 1 222 ? 19.475 4.356 -6.839 1.00 97.31 222 ASN A N 1
ATOM 1743 C CA . ASN A 1 222 ? 20.508 3.741 -5.998 1.00 97.31 222 ASN A CA 1
ATOM 1744 C C . ASN A 1 222 ? 20.051 2.393 -5.418 1.00 97.31 222 ASN A C 1
ATOM 1746 O O . ASN A 1 222 ? 20.800 1.418 -5.461 1.00 97.31 222 ASN A O 1
ATOM 1750 N N . ARG A 1 223 ? 18.789 2.277 -4.984 1.00 95.94 223 ARG A N 1
ATOM 1751 C CA . ARG A 1 223 ? 18.225 0.996 -4.529 1.00 95.94 223 ARG A CA 1
ATOM 1752 C C . ARG A 1 223 ? 18.199 -0.060 -5.638 1.00 95.94 223 ARG A C 1
ATOM 1754 O O . ARG A 1 223 ? 18.465 -1.231 -5.370 1.00 95.94 223 ARG A O 1
ATOM 1761 N N . HIS A 1 224 ? 17.890 0.321 -6.879 1.00 94.75 224 HIS A N 1
ATOM 1762 C CA . HIS A 1 224 ? 17.959 -0.594 -8.022 1.00 94.75 224 HIS A CA 1
ATOM 1763 C C . HIS A 1 224 ? 19.380 -1.129 -8.243 1.00 94.75 224 HIS A C 1
ATOM 1765 O O . HIS A 1 224 ? 19.540 -2.328 -8.495 1.00 94.75 224 HIS A O 1
ATOM 1771 N N . MET A 1 225 ? 20.396 -0.273 -8.095 1.00 96.31 225 MET A N 1
ATOM 1772 C CA . MET A 1 225 ? 21.807 -0.659 -8.190 1.00 96.31 225 MET A CA 1
ATOM 1773 C C . MET A 1 225 ? 22.221 -1.610 -7.062 1.00 96.31 225 MET A C 1
ATOM 1775 O O . MET A 1 225 ? 22.781 -2.674 -7.322 1.00 96.31 225 MET A O 1
ATOM 1779 N N . GLU A 1 226 ? 21.886 -1.281 -5.812 1.00 95.06 226 GLU A N 1
ATOM 1780 C CA . GLU A 1 226 ? 22.181 -2.115 -4.636 1.00 95.06 226 GLU A CA 1
ATOM 1781 C C . GLU A 1 226 ? 21.529 -3.501 -4.730 1.00 95.06 226 GLU A C 1
ATOM 1783 O O . GLU A 1 226 ? 22.141 -4.520 -4.403 1.00 95.06 226 GLU A O 1
ATOM 1788 N N . ALA A 1 227 ? 20.298 -3.552 -5.245 1.00 90.31 227 ALA A N 1
ATOM 1789 C CA . ALA A 1 227 ? 19.559 -4.788 -5.474 1.00 90.31 227 ALA A CA 1
ATOM 1790 C C . ALA A 1 227 ? 20.019 -5.564 -6.723 1.00 90.31 227 ALA A C 1
ATOM 1792 O O . ALA A 1 227 ? 19.438 -6.612 -7.018 1.00 90.31 227 ALA A O 1
ATOM 1793 N N . LYS A 1 228 ? 21.034 -5.068 -7.451 1.00 92.31 228 LYS A N 1
ATOM 1794 C CA . LYS A 1 228 ? 21.567 -5.649 -8.697 1.00 92.31 228 LYS A CA 1
ATOM 1795 C C . LYS A 1 228 ? 20.485 -5.877 -9.758 1.00 92.31 228 LYS A C 1
ATOM 1797 O O . LYS A 1 228 ? 20.483 -6.889 -10.452 1.00 92.31 228 LYS A O 1
ATOM 1802 N N . LEU A 1 229 ? 19.535 -4.945 -9.848 1.00 87.31 229 LEU A N 1
ATOM 1803 C CA . LEU A 1 229 ? 18.453 -4.970 -10.837 1.00 87.31 229 LEU A CA 1
ATOM 1804 C C . LEU A 1 229 ? 18.827 -4.254 -12.138 1.00 87.31 229 LEU A C 1
ATOM 1806 O O . LEU A 1 229 ? 18.119 -4.395 -13.133 1.00 87.31 229 LEU A O 1
ATOM 1810 N N . CYS A 1 230 ? 19.886 -3.447 -12.117 1.00 92.31 230 CYS A N 1
ATOM 1811 C CA . CYS A 1 230 ? 20.382 -2.661 -13.241 1.00 92.31 230 CYS A CA 1
ATOM 1812 C C . CYS A 1 230 ? 21.913 -2.742 -13.275 1.00 92.31 230 CYS A C 1
ATOM 1814 O O . CYS A 1 230 ? 22.547 -2.861 -12.225 1.00 92.31 230 CYS A O 1
ATOM 1816 N N . ASP A 1 231 ? 22.488 -2.686 -14.476 1.00 93.88 231 ASP A N 1
ATOM 1817 C CA . ASP A 1 231 ? 23.943 -2.788 -14.675 1.00 93.88 231 ASP A CA 1
ATOM 1818 C C . ASP A 1 231 ? 24.667 -1.467 -14.386 1.00 93.88 231 ASP A C 1
ATOM 1820 O O . ASP A 1 231 ? 25.847 -1.455 -14.037 1.00 93.88 231 ASP A O 1
ATOM 1824 N N . ASP A 1 232 ? 23.957 -0.352 -14.548 1.00 97.12 232 ASP A N 1
ATOM 1825 C CA . ASP A 1 232 ? 24.474 1.004 -14.439 1.00 97.12 232 ASP A CA 1
ATOM 1826 C C . ASP A 1 232 ? 23.381 1.979 -13.963 1.00 97.12 232 ASP A C 1
ATOM 1828 O O . ASP A 1 232 ? 22.180 1.678 -13.977 1.00 97.12 232 ASP A O 1
ATOM 1832 N N . LEU A 1 233 ? 23.826 3.155 -13.509 1.00 97.12 233 LEU A N 1
ATOM 1833 C CA . LEU A 1 233 ? 22.957 4.177 -12.931 1.00 97.12 233 LEU A CA 1
ATOM 1834 C C . LEU A 1 233 ? 21.966 4.753 -13.954 1.00 97.12 233 LEU A C 1
ATOM 1836 O O . LEU A 1 233 ? 20.847 5.095 -13.581 1.00 97.12 233 LEU A O 1
ATOM 1840 N N . GLU A 1 234 ? 22.345 4.839 -15.229 1.00 97.56 234 GLU A N 1
ATOM 1841 C CA . GLU A 1 234 ? 21.478 5.373 -16.284 1.00 97.56 234 GLU A CA 1
ATOM 1842 C C . GLU A 1 234 ? 20.254 4.468 -16.476 1.00 97.56 234 GLU A C 1
ATOM 1844 O O . GLU A 1 234 ? 19.117 4.930 -16.374 1.00 97.56 234 GLU A O 1
ATOM 1849 N N . LYS A 1 235 ? 20.466 3.152 -16.590 1.00 96.19 235 LYS A N 1
ATOM 1850 C CA . LYS A 1 235 ? 19.379 2.160 -16.628 1.00 96.19 235 LYS A CA 1
ATOM 1851 C C . LYS A 1 235 ? 18.538 2.161 -15.354 1.00 96.19 235 LYS A C 1
ATOM 1853 O O . LYS A 1 235 ? 17.328 1.942 -15.420 1.00 96.19 235 LYS A O 1
ATOM 1858 N N . ALA A 1 236 ? 19.153 2.389 -14.194 1.00 97.12 236 ALA A N 1
ATOM 1859 C CA . ALA A 1 236 ? 18.436 2.468 -12.924 1.00 97.12 236 ALA A CA 1
ATOM 1860 C C . ALA A 1 236 ? 17.503 3.689 -12.851 1.00 97.12 236 ALA A C 1
ATOM 1862 O O . ALA A 1 236 ? 16.381 3.570 -12.344 1.00 97.12 236 ALA A O 1
ATOM 1863 N N . ILE A 1 237 ? 17.947 4.832 -13.385 1.00 97.94 237 ILE A N 1
ATOM 1864 C CA . ILE A 1 237 ? 17.147 6.053 -13.530 1.00 97.94 237 ILE A CA 1
ATOM 1865 C C . ILE A 1 237 ? 16.017 5.832 -14.537 1.00 97.94 237 ILE A C 1
ATOM 1867 O O . ILE A 1 237 ? 14.870 6.169 -14.246 1.00 97.94 237 ILE A O 1
ATOM 1871 N N . ASP A 1 238 ? 16.298 5.224 -15.689 1.00 96.19 238 ASP A N 1
ATOM 1872 C CA . ASP A 1 238 ? 15.261 4.915 -16.675 1.00 96.19 238 ASP A CA 1
ATOM 1873 C C . ASP A 1 238 ? 14.209 3.968 -16.097 1.00 96.19 238 ASP A C 1
ATOM 1875 O O . ASP A 1 238 ? 13.008 4.209 -16.230 1.00 96.19 238 ASP A O 1
ATOM 1879 N N . ARG A 1 239 ? 14.632 2.934 -15.362 1.00 94.56 239 ARG A N 1
ATOM 1880 C CA . ARG A 1 239 ? 13.711 2.045 -14.649 1.00 94.56 239 ARG A CA 1
ATOM 1881 C C . ARG A 1 239 ? 12.797 2.821 -13.697 1.00 94.56 239 ARG A C 1
ATOM 1883 O O . ARG A 1 239 ? 11.590 2.592 -13.731 1.00 94.56 239 ARG A O 1
ATOM 1890 N N . TYR A 1 240 ? 13.345 3.744 -12.902 1.00 96.31 240 TYR A N 1
ATOM 1891 C CA . TYR A 1 240 ? 12.541 4.619 -12.044 1.00 96.31 240 TYR A CA 1
ATOM 1892 C C . TYR A 1 240 ? 11.525 5.423 -12.864 1.00 96.31 240 TYR A C 1
ATOM 1894 O O . TYR A 1 240 ? 10.337 5.397 -12.558 1.00 96.31 240 TYR A O 1
ATOM 1902 N N . ARG A 1 241 ? 11.961 6.084 -13.943 1.00 95.88 241 ARG A N 1
ATOM 1903 C CA . ARG A 1 241 ? 11.100 6.937 -14.781 1.00 95.88 241 ARG A CA 1
ATOM 1904 C C . ARG A 1 241 ? 9.925 6.186 -15.400 1.00 95.88 241 ARG A C 1
ATOM 1906 O O . ARG A 1 241 ? 8.842 6.748 -15.505 1.00 95.88 241 ARG A O 1
ATOM 1913 N N . PHE A 1 242 ? 10.133 4.941 -15.824 1.00 93.31 242 PHE A N 1
ATOM 1914 C CA . PHE A 1 242 ? 9.101 4.167 -16.519 1.00 93.31 242 PHE A CA 1
ATOM 1915 C C . PHE A 1 242 ? 8.208 3.333 -15.596 1.00 93.31 242 PHE A C 1
ATOM 1917 O O . PHE A 1 242 ? 7.120 2.956 -16.025 1.00 93.31 242 PHE A O 1
ATOM 1924 N N . ASN A 1 243 ? 8.648 3.020 -14.374 1.00 93.25 243 ASN A N 1
ATOM 1925 C CA . ASN A 1 243 ? 7.906 2.148 -13.461 1.00 93.25 243 ASN A CA 1
ATOM 1926 C C . ASN A 1 243 ? 7.505 2.854 -12.162 1.00 93.25 243 ASN A C 1
ATOM 1928 O O . ASN A 1 243 ? 6.323 2.955 -11.849 1.00 93.25 243 ASN A O 1
ATOM 1932 N N . ASP A 1 244 ? 8.481 3.342 -11.401 1.00 95.75 244 ASP A N 1
ATOM 1933 C CA . ASP A 1 244 ? 8.260 3.849 -10.044 1.00 95.75 244 ASP A CA 1
ATOM 1934 C C . ASP A 1 244 ? 7.696 5.276 -10.030 1.00 95.75 244 ASP A C 1
ATOM 1936 O O . ASP A 1 244 ? 6.822 5.588 -9.223 1.00 95.75 244 ASP A O 1
ATOM 1940 N N . PHE A 1 245 ? 8.149 6.135 -10.944 1.00 96.69 245 PHE A N 1
ATOM 1941 C CA . PHE A 1 245 ? 7.691 7.519 -11.049 1.00 96.69 245 PHE A CA 1
ATOM 1942 C C . PHE A 1 245 ? 6.183 7.629 -11.347 1.00 96.69 245 PHE A C 1
ATOM 1944 O O . PHE A 1 245 ? 5.508 8.334 -10.597 1.00 96.69 245 PHE A O 1
ATOM 1951 N N . PRO A 1 246 ? 5.605 6.890 -12.321 1.00 96.25 246 PRO A N 1
ATOM 1952 C CA . PRO A 1 246 ? 4.158 6.893 -12.543 1.00 96.25 246 PRO A CA 1
ATOM 1953 C C . PRO A 1 246 ? 3.353 6.482 -11.306 1.00 96.25 246 PRO A C 1
ATOM 1955 O O . PRO A 1 246 ? 2.297 7.048 -11.039 1.00 96.25 246 PRO A O 1
ATOM 1958 N N . ASN A 1 247 ? 3.860 5.530 -10.513 1.00 96.06 247 ASN A N 1
ATOM 1959 C CA . ASN A 1 247 ? 3.221 5.140 -9.255 1.00 96.06 247 ASN A CA 1
ATOM 1960 C C . ASN A 1 247 ? 3.234 6.302 -8.251 1.00 96.06 247 ASN A C 1
ATOM 1962 O O . ASN A 1 247 ? 2.228 6.560 -7.596 1.00 96.06 247 ASN A O 1
ATOM 1966 N N . GLY A 1 248 ? 4.351 7.031 -8.165 1.00 95.38 248 GLY A N 1
ATOM 1967 C CA . GLY A 1 248 ? 4.465 8.247 -7.360 1.00 95.38 248 GLY A CA 1
ATOM 1968 C C . GLY A 1 248 ? 3.494 9.348 -7.794 1.00 95.38 248 GLY A C 1
ATOM 1969 O O . GLY A 1 248 ? 2.873 9.971 -6.938 1.00 95.38 248 GLY A O 1
ATOM 1970 N N . GLU A 1 249 ? 3.292 9.549 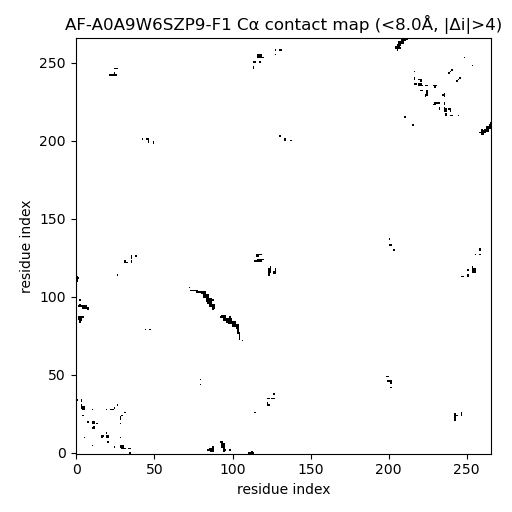-9.099 1.00 95.56 249 GLU A N 1
ATOM 1971 C CA . GLU A 1 249 ? 2.303 10.511 -9.607 1.00 95.56 249 GLU A CA 1
ATOM 1972 C C . GLU A 1 249 ? 0.868 10.113 -9.241 1.00 95.56 249 GLU A C 1
ATOM 1974 O O . GLU A 1 249 ? 0.084 10.965 -8.821 1.00 95.56 249 GLU A O 1
ATOM 1979 N N . VAL A 1 250 ? 0.528 8.820 -9.327 1.00 95.69 250 VAL A N 1
ATOM 1980 C CA . VAL A 1 250 ? -0.781 8.322 -8.868 1.00 95.69 250 VAL A CA 1
ATOM 1981 C C . VAL A 1 250 ? -1.000 8.661 -7.393 1.00 95.69 250 VAL A C 1
ATOM 1983 O O . VAL A 1 250 ? -2.097 9.071 -7.027 1.00 95.69 250 VAL A O 1
ATOM 1986 N N . VAL A 1 251 ? 0.027 8.541 -6.550 1.00 94.81 251 VAL A N 1
ATOM 1987 C CA . VAL A 1 251 ? -0.064 8.910 -5.129 1.00 94.81 251 VAL A CA 1
ATOM 1988 C C . VAL A 1 251 ? -0.199 10.424 -4.949 1.00 94.81 251 VAL A C 1
ATOM 1990 O O . VAL A 1 251 ? -1.123 10.863 -4.263 1.00 94.81 251 VAL A O 1
ATOM 1993 N N . GLU A 1 252 ? 0.661 11.226 -5.583 1.00 93.50 252 GLU A N 1
ATOM 1994 C CA . GLU A 1 252 ? 0.677 12.688 -5.411 1.00 93.50 252 GLU A CA 1
ATOM 1995 C C . GLU A 1 252 ? -0.653 13.336 -5.820 1.00 93.50 252 GLU A C 1
ATOM 1997 O O . GLU A 1 252 ? -1.126 14.251 -5.143 1.00 93.50 252 GLU A O 1
ATOM 2002 N N . PHE A 1 253 ? -1.278 12.844 -6.894 1.00 93.19 253 PHE A N 1
ATOM 2003 C CA . PHE A 1 253 ? -2.516 13.416 -7.428 1.00 93.19 253 PHE A CA 1
ATOM 2004 C C . PHE A 1 253 ? -3.788 12.658 -7.027 1.00 93.19 253 PHE A C 1
ATOM 2006 O O . PHE A 1 253 ? -4.880 13.210 -7.155 1.00 93.19 253 PHE A O 1
ATOM 2013 N N . GLY A 1 254 ? -3.669 11.415 -6.552 1.00 93.56 254 GLY A N 1
ATOM 2014 C CA . GLY A 1 254 ? -4.805 10.558 -6.203 1.00 93.56 254 GLY A CA 1
ATOM 2015 C C . GLY A 1 254 ? -5.158 10.520 -4.717 1.00 93.56 254 GLY A C 1
ATOM 2016 O O . GLY A 1 254 ? -6.210 9.988 -4.372 1.00 93.56 254 GLY A O 1
ATOM 2017 N N . CYS A 1 255 ? -4.323 11.059 -3.823 1.00 91.69 255 CYS A N 1
ATOM 2018 C CA . CYS A 1 255 ? -4.629 11.075 -2.389 1.00 91.69 255 CYS A CA 1
ATOM 2019 C C . CYS A 1 255 ? -5.605 12.197 -1.993 1.00 91.69 255 CYS A C 1
ATOM 2021 O O . CYS A 1 255 ? -5.424 13.358 -2.369 1.00 91.69 255 CYS A O 1
ATOM 2023 N N . ASP A 1 256 ? -6.579 11.892 -1.125 1.00 88.50 256 ASP A N 1
ATOM 2024 C CA . ASP A 1 256 ? -7.432 12.928 -0.522 1.00 88.50 256 ASP A CA 1
ATOM 2025 C C . ASP A 1 256 ? -6.686 13.682 0.590 1.00 88.50 256 ASP A C 1
ATOM 2027 O O . ASP A 1 256 ? -6.642 13.271 1.753 1.00 88.50 256 ASP A O 1
ATOM 2031 N N . SER A 1 257 ? -6.129 14.841 0.234 1.00 87.81 257 SER A N 1
ATOM 2032 C CA . SER A 1 257 ?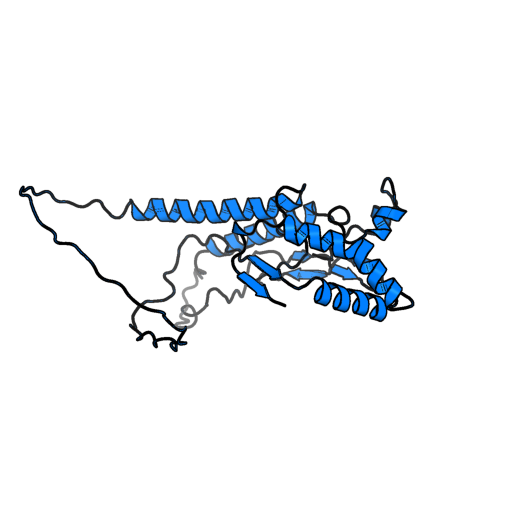 -5.405 15.714 1.166 1.00 87.81 257 SER A CA 1
ATOM 2033 C C . SER A 1 257 ? -6.237 16.196 2.361 1.00 87.81 257 SER A C 1
ATOM 2035 O O . SER A 1 257 ? -5.656 16.563 3.378 1.00 87.81 257 SER A O 1
ATOM 2037 N N . LYS A 1 258 ? -7.577 16.162 2.296 1.00 91.00 258 LYS A N 1
ATOM 2038 C CA . LYS A 1 258 ? -8.450 16.568 3.414 1.00 91.00 258 LYS A CA 1
ATOM 2039 C C . LYS A 1 258 ? -8.459 15.559 4.559 1.00 91.00 258 LYS A C 1
ATOM 2041 O O . LYS A 1 258 ? -8.893 15.897 5.658 1.00 91.00 258 LYS A O 1
ATOM 2046 N N . LEU A 1 259 ? -8.031 14.325 4.297 1.00 93.12 259 LEU A N 1
ATOM 2047 C CA . LEU A 1 259 ? -7.918 13.280 5.309 1.00 93.12 259 LEU A CA 1
ATOM 2048 C C . LEU A 1 259 ? -6.538 13.249 5.972 1.00 93.12 259 LEU A C 1
ATOM 2050 O O . LEU A 1 259 ? -6.391 12.590 6.992 1.00 93.12 259 LEU A O 1
ATOM 2054 N N . VAL A 1 260 ? -5.544 13.953 5.423 1.00 94.88 260 VAL A N 1
ATOM 2055 C CA . VAL A 1 260 ? -4.172 13.961 5.942 1.00 94.88 260 VAL A CA 1
ATOM 2056 C C . VAL A 1 260 ? -4.078 14.851 7.180 1.00 94.88 260 VAL A C 1
ATOM 2058 O O . VAL A 1 260 ? -4.362 16.045 7.114 1.00 94.88 260 VAL A O 1
ATOM 2061 N N . ASP A 1 261 ? -3.623 14.283 8.296 1.00 95.38 261 ASP A N 1
ATOM 2062 C CA . ASP A 1 261 ? -3.452 15.002 9.564 1.00 95.38 261 ASP A CA 1
ATOM 2063 C C . ASP A 1 261 ? -2.045 15.597 9.701 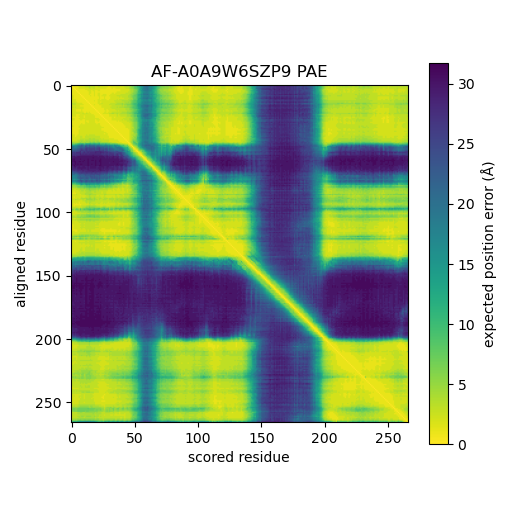1.00 95.38 261 ASP A C 1
ATOM 2065 O O . ASP A 1 261 ? -1.863 16.643 10.326 1.00 95.38 261 ASP A O 1
ATOM 2069 N N . LEU A 1 262 ? -1.043 14.948 9.095 1.00 96.31 262 LEU A N 1
ATOM 2070 C CA . LEU A 1 262 ? 0.345 15.401 9.114 1.00 96.31 262 LEU A CA 1
ATOM 2071 C C . LEU A 1 262 ? 1.029 15.185 7.762 1.00 96.31 262 LEU A C 1
ATOM 2073 O O . LEU A 1 262 ? 0.998 14.093 7.196 1.00 96.31 262 LEU A O 1
ATOM 2077 N N . VAL A 1 263 ? 1.717 16.219 7.278 1.00 95.75 263 VAL A N 1
ATOM 2078 C CA . VAL A 1 263 ? 2.623 16.117 6.128 1.00 95.75 263 VAL A CA 1
ATOM 2079 C C . VAL A 1 263 ? 4.062 16.126 6.629 1.00 95.75 263 VAL A C 1
ATOM 2081 O O . VAL A 1 263 ? 4.484 17.069 7.298 1.00 95.75 263 VAL A O 1
ATOM 2084 N N . VAL A 1 264 ? 4.818 15.085 6.289 1.00 94.25 264 VAL A N 1
ATOM 2085 C CA . VAL A 1 264 ? 6.243 14.955 6.613 1.00 94.25 264 VAL A CA 1
ATOM 2086 C C . VAL A 1 264 ? 7.052 15.259 5.358 1.00 94.25 264 VAL A C 1
ATOM 2088 O O . VAL A 1 264 ? 6.878 14.598 4.338 1.00 94.25 264 VAL A O 1
ATOM 2091 N N . LEU A 1 265 ? 7.930 16.258 5.421 1.00 92.50 265 LEU A N 1
ATOM 2092 C CA . LEU A 1 265 ? 8.825 16.606 4.316 1.00 92.50 265 LEU A CA 1
ATOM 2093 C C . LEU A 1 265 ? 10.128 15.808 4.439 1.00 92.50 265 LEU A C 1
ATOM 2095 O O . LEU A 1 265 ? 10.705 15.748 5.526 1.00 92.50 265 LEU A O 1
ATOM 2099 N N . ASN A 1 266 ? 10.564 15.199 3.337 1.00 82.12 266 ASN A N 1
ATOM 2100 C CA . ASN A 1 266 ? 11.739 14.327 3.244 1.00 82.12 266 ASN A CA 1
ATOM 2101 C C . ASN A 1 266 ? 12.631 14.736 2.073 1.00 82.12 266 ASN A C 1
ATOM 2103 O O . ASN A 1 266 ? 12.116 14.774 0.929 1.00 82.12 266 ASN A O 1
#

InterPro domains:
  IPR027417 P-loop containing nucleoside triphosp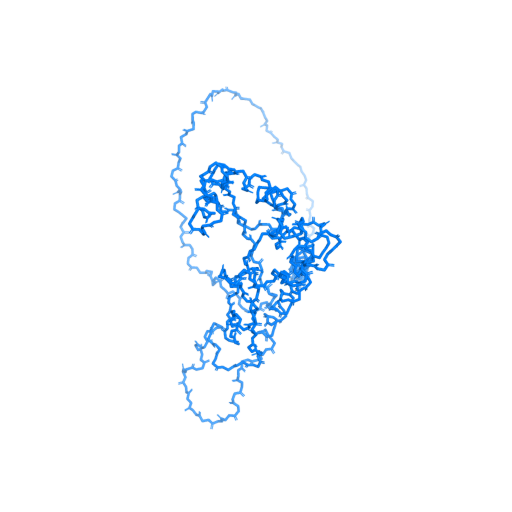hate hydrolase [G3DSA:3.40.50.300] (1-265)

pLDDT: mean 74.63, std 26.22, range [24.89, 97.94]

Solvent-accessible surface area (backbone atoms only — not comparable to full-atom values): 17037 Å² total; per-residue (Å²): 84,63,24,36,38,54,38,58,82,55,36,62,70,44,98,53,30,69,60,45,59,68,42,55,80,36,83,88,40,35,45,45,64,59,53,44,51,50,51,54,51,53,52,52,57,48,43,59,76,56,76,61,71,76,85,78,73,93,61,98,66,95,70,83,80,68,81,85,65,70,48,92,87,64,61,95,77,66,90,54,70,71,45,70,37,47,26,56,38,81,87,79,63,32,48,36,82,79,36,56,70,46,50,51,66,63,87,78,84,86,89,55,62,81,54,64,46,27,54,88,48,81,59,32,22,52,48,46,50,51,50,52,52,56,56,52,52,54,55,53,55,56,57,60,60,62,64,72,76,70,84,79,88,82,91,84,87,87,91,88,88,84,89,82,88,88,85,86,91,82,87,86,82,90,80,79,92,71,91,74,77,83,78,81,77,79,82,78,88,81,70,78,92,72,84,81,79,68,86,52,69,67,84,86,86,36,74,44,79,47,63,51,73,65,61,50,44,55,53,52,17,51,48,30,46,76,69,64,76,33,97,46,69,68,58,16,42,51,49,32,62,75,41,53,44,57,45,49,49,49,38,75,74,30,42,54,69,90,67,50,76,42,79,45,83,97

Sequence (266 aa):
MDGFHLPISILKKFKDPENAIKMRGATHTFDAAMVVQLFDFILDTCRYTVDQPAPTTNTETKKSAEQATNPYWKLDKTEIPRLSVPDFNHALKDPTPNGTLIGSTTRVVIFEGLYLMLDGLEKWDEIPNTVRKLRSQTTTTTIANTNTNNSNNNNNTDFMTPTPTPTPSSTPTSASIRMTAPQQRQSDTNINPYPHPHPHVPTVDIWHIKTTTETAQDRVANRHMEAKLCDDLEKAIDRYRFNDFPNGEVVEFGCDSKLVDLVVLN

Mean predicted aligned error: 14.25 Å

Secondary structure (DSSP, 8-state):
-GGGBPPHHHHTTSSSHHHHHHTBTBGGGB-HHHHHHHHHHHHHHHHHTTS-------------SSTT---TT--S---PPPEE--EEETTTTEEESS-SEE-TT--------SSTTBSSSGGGGHHHHHHHHHHHHHHHHHHHHHHTT------------------------------PPPP---------S----S--PPP---EEEE--HHHHHHHHHHHHHHTT--SSHHHHHHHIIIIIHHHHHHHHHHB-GGG-SEEEE-

Organism: Ambrosiozyma monospora (NCBI:txid43982)

Nearest PDB structures (foldseek):
  2gaa-assembly1_A  TM=7.959E-01  e=1.129E-08  Saccharomyces cerevisiae
  2ga8-assembly1_A  TM=7.929E-01  e=4.086E-08  Saccharomyces cerevisiae
  5xmb-assembly1_B  TM=7.787E-01  e=1.221E+00  Mycobacterium tuberculosis H37Rv

Foldseek 3Di:
DALFFAFLVVCCPDPDSVVLVLQRQAPVRGPLVVVLVVVVLVLVLLLQLQPDDQDPPPDPDDPPDPSVPCPSLDDPDDPQDWDFDWDADLVSRGIDGRHDIDDSSHDDDDDDDLQCFFDPDDSSNSNVVVLVVLVVVVVVVVVVVVVVPDDDDDDDDDDDDDDDDDDDDDDDDDDDDDDDDDDPDDDPPDDPPDDDDDSDNDDDAAEAEDEDPVVVLVVQLVVCVVSVVDPDSVVSSVSCVVHVVVSVVSRVPRGDPVRHPYYHYD